Protein AF-A0AB34PVX3-F1 (afdb_monomer)

InterPro domains:
  IPR001841 Zinc finger, RING-type [PF13923] (1-27)
  IPR001841 Zinc finger, RING-type [PS50089] (4-28)
  IPR013083 Zinc finger, RING/FYVE/PHD-type [G3DSA:3.30.40.10] (1-63)
  IPR017907 Zinc finger, RING-type, conserved site [PS00518] (5-14)

Secondary structure (DSSP, 8-state):
-B-TTS-B--HHHHHHHHTT-SB-TTT--B--SPPB--HHHHHHHHHHHHHHHHHHHTSTT-HHHHHHHHHHHHHHHHHHHHHHHTT-TTTTTTT---PEEEPTTT--EEETTT--B--SSB-TTT-PBPP---S--S-------------------------------SS------------TT-----GGGS---------------

Mean predicted aligned error: 19.16 Å

Solvent-accessible surface area (backbone atoms only — not comparable to full-atom values): 14113 Å² total; per-residue (Å²): 55,32,39,94,90,66,54,71,44,57,64,66,62,52,52,58,42,47,76,78,46,68,43,38,93,85,78,59,50,72,56,84,64,72,62,40,78,53,64,67,61,50,54,52,54,49,54,52,52,51,51,50,47,59,59,50,75,76,47,102,78,58,69,66,63,48,53,51,52,53,50,52,53,52,50,58,50,50,57,52,52,51,24,56,74,69,72,36,68,71,58,63,78,61,75,34,88,40,60,70,43,66,40,90,88,79,68,49,42,16,33,63,84,77,63,47,75,50,73,79,59,44,32,88,84,81,66,40,47,48,67,84,67,84,66,73,88,59,90,75,76,90,72,93,75,93,82,88,84,92,80,92,78,91,76,92,79,86,75,82,82,78,83,74,84,79,78,87,83,83,90,73,99,69,77,86,75,76,82,78,82,80,61,92,81,68,77,85,69,54,86,88,69,57,86,75,84,76,86,70,93,72,87,81,82,83,80,88,131

Foldseek 3Di:
DAFPVGDDDQLVVVLVVVVPAQADPPPRHHGQADGDDDPVVVVVVVVVLVVVLVVVVVDPDPPPVNVVSVVVVVVSVVVQVVCVVVVQRSHCSNVDQFAFDQDPVPRFTAGRVPRHTDDDQADPPPRDGHDDPPPPPPPDDPDDDDDDDDDDDDDDDDDDPPDDDDDDDDDDPDDPPPDPPPPVPDPPDDPVRPDDDPPDDDDDDDDDD

pLDDT: mean 72.93, std 18.87, range [36.34, 96.88]

Structure (mmCIF, N/CA/C/O backbone):
data_AF-A0AB34PVX3-F1
#
_entry.id   AF-A0AB34PVX3-F1
#
loop_
_atom_site.group_PDB
_atom_site.id
_atom_site.type_symbol
_atom_site.label_atom_id
_atom_site.label_alt_id
_atom_site.label_comp_id
_atom_site.label_asym_id
_atom_site.label_entity_id
_atom_site.label_seq_id
_atom_site.pdbx_PDB_ins_code
_atom_site.Cartn_x
_atom_site.Cartn_y
_atom_site.Cartn_z
_atom_site.occupancy
_atom_site.B_iso_or_equiv
_atom_site.auth_seq_id
_atom_site.auth_comp_id
_atom_site.auth_asym_id
_atom_site.auth_atom_id
_atom_site.pdbx_PDB_model_num
ATOM 1 N N . MET A 1 1 ? -1.938 -4.331 4.378 1.00 93.25 1 MET A N 1
ATOM 2 C CA . MET A 1 1 ? -1.213 -4.422 3.100 1.00 93.25 1 MET A CA 1
ATOM 3 C C . MET A 1 1 ? -0.550 -5.775 3.035 1.00 93.25 1 MET A C 1
ATOM 5 O O . MET A 1 1 ? 0.263 -6.067 3.899 1.00 93.25 1 MET A O 1
ATOM 9 N N . THR A 1 2 ? -0.947 -6.602 2.078 1.00 96.06 2 THR A N 1
ATOM 10 C CA . THR A 1 2 ? -0.416 -7.947 1.862 1.00 96.06 2 THR A CA 1
ATOM 11 C C . THR A 1 2 ? 0.545 -7.905 0.684 1.00 96.06 2 THR A C 1
ATOM 13 O O . THR A 1 2 ? 0.219 -7.334 -0.358 1.00 96.06 2 THR A O 1
ATOM 16 N N . ILE A 1 3 ? 1.732 -8.463 0.880 1.00 94.69 3 ILE A N 1
ATOM 17 C CA . ILE A 1 3 ? 2.771 -8.593 -0.147 1.00 94.69 3 ILE A CA 1
ATOM 18 C C . ILE A 1 3 ? 2.747 -9.996 -0.758 1.00 94.69 3 ILE A C 1
ATOM 20 O O . ILE A 1 3 ? 2.066 -10.884 -0.248 1.00 94.69 3 ILE A O 1
ATOM 24 N N . GLU A 1 4 ? 3.469 -10.201 -1.856 1.00 93.31 4 GLU A N 1
ATOM 25 C 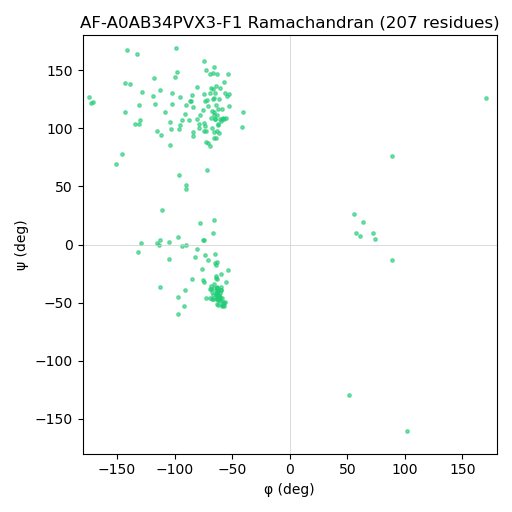CA . GLU A 1 4 ? 3.394 -11.433 -2.656 1.00 93.31 4 GLU A CA 1
ATOM 26 C C . GLU A 1 4 ? 3.857 -12.698 -1.923 1.00 93.31 4 GLU A C 1
ATOM 28 O O . GLU A 1 4 ? 3.311 -13.771 -2.158 1.00 93.31 4 GLU A O 1
ATOM 33 N N . CYS A 1 5 ? 4.748 -12.570 -0.935 1.00 95.50 5 CYS A N 1
ATOM 34 C CA . CYS A 1 5 ? 5.112 -13.678 -0.047 1.00 95.50 5 CYS A CA 1
ATOM 35 C C . CYS A 1 5 ? 4.047 -14.009 1.023 1.00 95.50 5 CYS A C 1
ATOM 37 O O . CYS A 1 5 ? 4.290 -14.840 1.894 1.00 95.50 5 CYS A O 1
ATOM 39 N N . GLY A 1 6 ? 2.884 -13.346 1.007 1.00 95.56 6 GLY A N 1
ATOM 40 C CA . GLY A 1 6 ? 1.734 -13.625 1.877 1.00 95.56 6 GLY A CA 1
ATOM 41 C C . GLY A 1 6 ? 1.717 -12.883 3.219 1.00 95.56 6 GLY A C 1
ATOM 42 O O . GLY A 1 6 ? 0.669 -12.808 3.867 1.00 95.56 6 GLY A O 1
ATOM 43 N N . HIS A 1 7 ? 2.827 -12.269 3.633 1.00 96.88 7 HIS A N 1
ATOM 44 C CA . HIS A 1 7 ? 2.869 -11.487 4.871 1.00 96.88 7 HIS A CA 1
ATOM 45 C C . HIS A 1 7 ? 2.049 -10.195 4.764 1.00 96.88 7 HIS A C 1
ATOM 47 O O . HIS A 1 7 ? 1.934 -9.589 3.696 1.00 96.88 7 HIS A O 1
ATOM 53 N N . SER A 1 8 ? 1.448 -9.776 5.881 1.00 96.44 8 SER A N 1
ATOM 54 C CA . SER A 1 8 ? 0.539 -8.628 5.928 1.00 96.44 8 SER A CA 1
ATOM 55 C C . SER A 1 8 ? 0.937 -7.631 7.011 1.00 96.44 8 SER A C 1
ATOM 57 O O . SER A 1 8 ? 1.123 -8.005 8.163 1.00 96.44 8 SER A O 1
ATOM 59 N N . PHE A 1 9 ? 1.006 -6.352 6.644 1.00 95.62 9 PHE A N 1
ATOM 60 C CA . PHE A 1 9 ? 1.439 -5.253 7.513 1.00 95.62 9 PHE A CA 1
ATOM 61 C C . PHE A 1 9 ? 0.483 -4.058 7.434 1.00 95.62 9 PHE A C 1
ATOM 63 O O . PHE A 1 9 ? -0.315 -3.945 6.495 1.00 95.62 9 PHE A O 1
ATOM 70 N N . CYS A 1 10 ? 0.567 -3.136 8.396 1.00 93.44 10 CYS A N 1
ATOM 71 C CA . CYS A 1 10 ? -0.128 -1.852 8.302 1.00 93.44 10 CYS A CA 1
ATOM 72 C C . CYS A 1 10 ? 0.444 -1.008 7.142 1.00 93.44 10 CYS A C 1
ATOM 74 O O . CYS A 1 10 ? 1.596 -1.211 6.759 1.00 93.44 10 CYS A O 1
ATOM 76 N N . TYR A 1 11 ? -0.359 -0.114 6.544 1.00 94.19 11 TYR A N 1
ATOM 77 C CA . TYR A 1 11 ? 0.087 0.698 5.399 1.00 94.19 11 TYR A CA 1
ATOM 78 C C . TYR A 1 11 ? 1.308 1.547 5.753 1.00 94.19 11 TYR A C 1
ATOM 80 O O . TYR A 1 11 ? 2.334 1.423 5.093 1.00 94.19 11 TYR A O 1
ATOM 88 N N . ASP A 1 12 ? 1.222 2.314 6.838 1.00 93.12 12 ASP A N 1
ATOM 89 C CA . ASP A 1 12 ? 2.308 3.200 7.257 1.00 93.12 12 ASP A CA 1
ATOM 90 C C . ASP A 1 12 ? 3.573 2.411 7.622 1.00 93.12 12 ASP A C 1
ATOM 92 O O . ASP A 1 12 ? 4.665 2.778 7.212 1.00 93.12 12 ASP A O 1
ATOM 96 N N . CYS A 1 13 ? 3.420 1.270 8.302 1.00 94.25 13 CYS A N 1
ATOM 97 C CA . CYS A 1 13 ? 4.518 0.405 8.734 1.00 94.25 13 CYS A CA 1
ATOM 98 C C . CYS A 1 13 ? 5.362 -0.069 7.547 1.00 94.25 13 CYS A C 1
ATOM 100 O O . CYS A 1 13 ? 6.584 0.058 7.540 1.00 94.25 13 CYS A O 1
ATOM 102 N N . ILE A 1 14 ? 4.700 -0.636 6.530 1.00 94.81 14 ILE A N 1
ATOM 103 C CA . ILE A 1 14 ? 5.409 -1.151 5.358 1.00 94.81 14 ILE A CA 1
ATOM 104 C C . ILE A 1 14 ? 5.897 -0.014 4.462 1.00 94.81 14 ILE A C 1
ATOM 106 O O . ILE A 1 14 ? 6.956 -0.129 3.856 1.00 94.81 14 ILE A O 1
ATOM 110 N N . TYR A 1 15 ? 5.169 1.104 4.405 1.00 93.12 15 TYR A N 1
ATOM 111 C CA . TYR A 1 15 ? 5.606 2.259 3.635 1.00 93.12 15 TYR A CA 1
ATOM 112 C C . TYR A 1 15 ? 6.869 2.892 4.231 1.00 93.12 15 TYR A C 1
ATOM 114 O O . TYR A 1 15 ? 7.816 3.163 3.500 1.00 93.12 15 TYR A O 1
ATOM 122 N N . GLN A 1 16 ? 6.926 3.036 5.556 1.00 92.56 16 GLN A N 1
ATOM 123 C CA . GLN A 1 16 ? 8.114 3.491 6.272 1.00 92.56 16 GLN A CA 1
ATOM 124 C C . GLN A 1 16 ? 9.289 2.525 6.082 1.00 92.56 16 GLN A C 1
ATOM 126 O O . GLN A 1 16 ? 10.415 2.968 5.876 1.00 92.56 16 GLN A O 1
ATOM 131 N N . TRP A 1 17 ? 9.036 1.212 6.094 1.00 93.88 17 TRP A N 1
ATOM 132 C CA . TRP A 1 17 ? 10.067 0.210 5.816 1.00 93.88 17 TRP A CA 1
ATOM 133 C C . TRP A 1 17 ? 10.680 0.364 4.417 1.00 93.88 17 TRP A C 1
ATOM 135 O O . TRP A 1 17 ? 11.898 0.262 4.267 1.00 93.88 17 TRP A O 1
ATOM 145 N N . PHE A 1 18 ? 9.866 0.681 3.405 1.00 89.56 18 PHE A N 1
ATOM 146 C CA . PHE A 1 18 ? 10.340 0.895 2.034 1.00 89.56 18 PHE A CA 1
ATOM 147 C C . PHE A 1 18 ? 11.269 2.097 1.863 1.00 89.56 18 PHE A C 1
ATOM 149 O O . PHE A 1 18 ? 11.991 2.147 0.867 1.00 89.56 18 PHE A O 1
ATOM 156 N N . SER A 1 19 ? 11.316 3.020 2.826 1.00 85.31 19 SER A N 1
ATOM 157 C CA . SER A 1 19 ? 12.355 4.055 2.869 1.00 85.31 19 SER A CA 1
ATOM 158 C C . SER A 1 19 ? 13.754 3.460 3.059 1.00 85.31 19 SER A C 1
ATOM 160 O O . SER A 1 19 ? 14.725 4.030 2.569 1.00 85.31 19 SER A O 1
ATOM 162 N N . ASN A 1 20 ? 13.847 2.303 3.723 1.00 85.50 20 ASN A N 1
ATOM 163 C CA . ASN A 1 20 ? 15.099 1.600 3.989 1.00 85.50 20 ASN A CA 1
ATOM 164 C C . ASN A 1 20 ? 15.351 0.486 2.962 1.00 85.50 20 ASN A C 1
ATOM 166 O O . ASN A 1 20 ? 16.374 0.487 2.280 1.00 85.50 20 ASN A O 1
ATOM 170 N N . LYS A 1 21 ? 14.437 -0.494 2.863 1.00 86.06 21 LYS A N 1
ATOM 171 C CA . LYS A 1 21 ? 14.587 -1.690 2.012 1.00 86.06 21 LYS A CA 1
ATOM 172 C C . LYS A 1 21 ? 13.249 -2.105 1.398 1.00 86.06 21 LYS A C 1
ATOM 174 O O . LYS A 1 21 ? 12.226 -2.123 2.074 1.00 86.06 21 LYS A O 1
ATOM 179 N N . ILE A 1 22 ? 13.256 -2.500 0.123 1.00 87.94 22 ILE A N 1
ATOM 180 C CA . ILE A 1 22 ? 12.060 -2.975 -0.603 1.00 87.94 22 ILE A CA 1
ATOM 181 C C . ILE A 1 22 ? 12.001 -4.511 -0.559 1.00 87.94 22 ILE A C 1
ATOM 183 O O . ILE A 1 22 ? 12.044 -5.196 -1.577 1.00 87.94 22 ILE A O 1
ATOM 187 N N . ASN A 1 23 ? 11.933 -5.059 0.653 1.00 92.12 23 ASN A N 1
ATOM 188 C CA . ASN A 1 23 ? 11.785 -6.492 0.901 1.00 92.12 23 ASN A CA 1
ATOM 189 C C . ASN A 1 23 ? 10.851 -6.751 2.091 1.00 92.12 23 ASN A C 1
ATOM 191 O O . ASN A 1 23 ? 10.479 -5.833 2.821 1.00 92.12 23 ASN A O 1
ATOM 195 N N . CYS A 1 24 ? 10.426 -7.998 2.273 1.00 95.50 24 CYS A N 1
ATOM 196 C CA . CYS A 1 24 ? 9.551 -8.388 3.369 1.00 95.50 24 CYS A CA 1
ATOM 197 C C . CYS A 1 24 ? 10.266 -8.244 4.727 1.00 95.50 24 CYS A C 1
ATOM 199 O O . CYS A 1 24 ? 11.275 -8.918 4.936 1.00 95.50 24 CYS A O 1
ATOM 201 N N . PRO A 1 25 ? 9.708 -7.495 5.701 1.00 95.94 25 PRO A N 1
ATOM 202 C CA . PRO A 1 25 ? 10.274 -7.407 7.051 1.00 95.94 25 PRO A CA 1
ATOM 203 C C . PRO A 1 25 ? 10.369 -8.753 7.787 1.00 95.94 25 PRO A C 1
ATOM 205 O O . PRO A 1 25 ? 11.198 -8.913 8.674 1.00 95.94 25 PRO A O 1
ATOM 208 N N . THR A 1 26 ? 9.516 -9.722 7.435 1.00 96.38 26 THR A N 1
ATOM 209 C CA . THR A 1 26 ? 9.432 -11.024 8.116 1.00 96.38 26 THR A CA 1
ATOM 210 C C . THR A 1 26 ? 10.321 -12.083 7.470 1.00 96.38 26 THR A C 1
ATOM 212 O O . THR A 1 26 ? 11.115 -12.709 8.160 1.00 96.38 26 THR A O 1
ATOM 215 N N . CYS A 1 27 ? 10.206 -12.299 6.156 1.00 96.50 27 CYS A N 1
ATOM 216 C CA . CYS A 1 27 ? 10.922 -13.376 5.458 1.00 96.50 27 CYS A CA 1
ATOM 217 C C . CYS A 1 27 ? 11.991 -12.893 4.471 1.00 96.50 27 CYS A C 1
ATOM 219 O O . CYS A 1 27 ? 12.570 -13.712 3.768 1.00 96.50 27 CYS A O 1
ATOM 221 N N . ARG A 1 28 ? 12.238 -11.579 4.388 1.00 93.19 28 ARG A N 1
ATOM 222 C CA . ARG A 1 28 ? 13.237 -10.943 3.506 1.00 93.19 28 ARG A CA 1
ATOM 223 C C . ARG A 1 28 ? 13.042 -11.157 2.002 1.00 93.19 28 ARG A C 1
ATOM 225 O O . ARG A 1 28 ? 13.881 -10.706 1.237 1.00 93.19 28 ARG A O 1
ATOM 232 N N . HIS A 1 29 ? 11.933 -11.764 1.579 1.00 90.56 29 HIS A N 1
ATOM 233 C CA . HIS A 1 29 ? 11.561 -11.870 0.168 1.00 90.56 29 HIS A CA 1
ATOM 234 C C . HIS A 1 29 ? 11.522 -10.486 -0.490 1.00 90.56 29 HIS A C 1
ATOM 236 O O . HIS A 1 29 ? 10.863 -9.586 0.042 1.00 90.56 29 HIS A O 1
ATOM 242 N N . ASP A 1 30 ? 12.216 -10.318 -1.612 1.00 88.69 30 ASP A N 1
ATOM 243 C CA . ASP A 1 30 ? 12.188 -9.080 -2.390 1.00 88.69 30 ASP A CA 1
ATOM 244 C C . ASP A 1 30 ? 10.781 -8.838 -2.930 1.00 88.69 30 ASP A C 1
ATOM 246 O O . ASP A 1 30 ? 10.118 -9.769 -3.368 1.00 88.69 30 ASP A O 1
ATOM 250 N N . ILE A 1 31 ? 10.300 -7.597 -2.844 1.00 89.00 31 ILE A N 1
ATOM 251 C CA . ILE A 1 31 ? 8.909 -7.280 -3.187 1.00 89.00 31 ILE A CA 1
ATOM 252 C C . ILE A 1 31 ? 8.880 -6.621 -4.554 1.00 89.00 31 ILE A C 1
ATOM 254 O O . ILE A 1 31 ? 9.116 -5.420 -4.640 1.00 89.00 31 ILE A O 1
ATOM 258 N N . GLU A 1 32 ? 8.559 -7.359 -5.612 1.00 83.75 32 GLU A N 1
ATOM 259 C CA . GLU A 1 32 ? 8.431 -6.864 -6.986 1.00 83.75 32 GLU A CA 1
ATOM 260 C C . GLU A 1 32 ? 7.170 -6.019 -7.166 1.00 83.75 32 GLU A C 1
ATOM 262 O O . GLU A 1 32 ? 7.209 -4.904 -7.699 1.00 83.75 32 GLU A O 1
ATOM 267 N N . ASN A 1 33 ? 6.052 -6.523 -6.658 1.00 86.00 33 ASN A N 1
ATOM 268 C CA . ASN A 1 33 ? 4.742 -5.939 -6.891 1.00 86.00 33 ASN A CA 1
ATOM 269 C C . ASN A 1 33 ? 4.283 -5.047 -5.741 1.00 86.00 33 ASN A C 1
ATOM 271 O O . ASN A 1 33 ? 4.554 -5.287 -4.564 1.00 86.00 33 ASN A O 1
ATOM 275 N N . LYS A 1 34 ? 3.507 -4.018 -6.087 1.00 89.69 34 LYS A N 1
ATOM 276 C CA . LYS A 1 34 ? 2.889 -3.133 -5.102 1.00 89.69 34 LYS A CA 1
ATOM 277 C C . LYS A 1 34 ? 2.030 -3.939 -4.110 1.00 89.69 34 LYS A C 1
ATOM 279 O O . LYS A 1 34 ? 1.156 -4.685 -4.556 1.00 89.69 34 LYS A O 1
ATOM 284 N N . PRO A 1 35 ? 2.189 -3.736 -2.785 1.00 93.88 35 PRO A N 1
ATOM 285 C CA . PRO A 1 35 ? 1.358 -4.408 -1.793 1.00 93.88 35 PRO A CA 1
ATOM 286 C C . PRO A 1 35 ? -0.135 -4.127 -2.001 1.00 93.88 35 PRO A C 1
ATOM 288 O O . PRO A 1 35 ? -0.545 -2.988 -2.246 1.00 93.88 35 PRO A O 1
ATOM 291 N N . ILE A 1 36 ? -0.963 -5.155 -1.827 1.00 92.94 36 ILE A N 1
ATOM 292 C CA . ILE A 1 36 ? -2.411 -5.096 -2.058 1.00 92.94 36 ILE A CA 1
ATOM 293 C C . ILE A 1 36 ? -3.145 -4.925 -0.723 1.00 92.94 36 ILE A C 1
ATOM 295 O O . ILE A 1 36 ? -2.746 -5.465 0.312 1.00 92.94 36 ILE A O 1
ATOM 299 N N . LEU A 1 37 ? -4.240 -4.161 -0.704 1.00 93.88 37 LEU A N 1
ATOM 300 C CA . LEU A 1 37 ? -5.095 -4.084 0.480 1.00 93.88 37 LEU A CA 1
ATOM 301 C C . LEU A 1 37 ? -5.938 -5.362 0.606 1.00 93.88 37 LEU A C 1
ATOM 303 O O . LEU A 1 37 ? -6.834 -5.604 -0.200 1.00 93.88 37 LEU A O 1
ATOM 307 N N . ASN A 1 38 ? -5.715 -6.134 1.668 1.00 94.94 38 ASN A N 1
ATOM 308 C CA . ASN A 1 38 ? -6.623 -7.208 2.054 1.00 94.94 38 ASN A CA 1
ATOM 309 C C . ASN A 1 38 ? -7.842 -6.625 2.785 1.00 94.94 38 ASN A C 1
ATOM 311 O O . ASN A 1 38 ? -7.758 -6.248 3.957 1.00 94.94 38 ASN A O 1
ATOM 315 N N . ILE A 1 39 ? -8.973 -6.549 2.079 1.00 93.69 39 ILE A N 1
ATOM 316 C CA . ILE A 1 39 ? -10.218 -5.978 2.608 1.00 93.69 39 ILE A CA 1
ATOM 317 C C . ILE A 1 39 ? -10.772 -6.775 3.795 1.00 93.69 39 ILE A C 1
ATOM 319 O O . ILE A 1 39 ? -11.238 -6.175 4.752 1.00 93.69 39 ILE A O 1
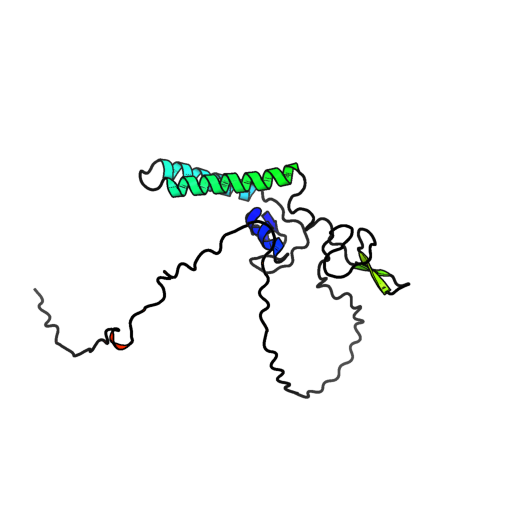ATOM 323 N N . HIS A 1 40 ? -10.662 -8.105 3.794 1.00 95.81 40 HIS A N 1
ATOM 324 C CA . HIS A 1 40 ? -11.211 -8.939 4.86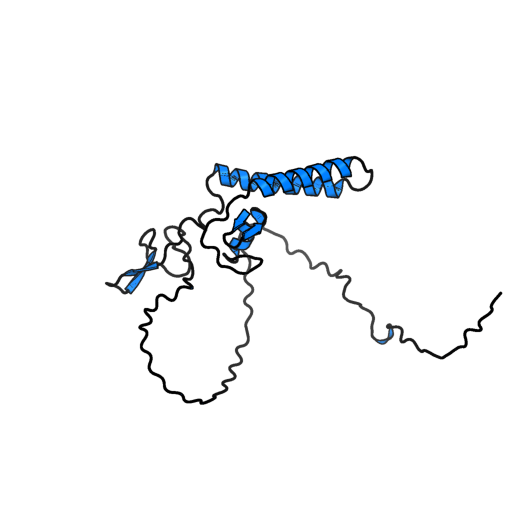5 1.00 95.81 40 HIS A CA 1
ATOM 325 C C . HIS A 1 40 ? -10.437 -8.746 6.164 1.00 95.81 40 HIS A C 1
ATOM 327 O O . HIS A 1 40 ? -11.033 -8.526 7.215 1.00 95.81 40 HIS A O 1
ATOM 333 N N . LEU A 1 41 ? -9.104 -8.764 6.078 1.00 95.06 41 LEU A N 1
ATOM 334 C CA . LEU A 1 41 ? -8.247 -8.508 7.230 1.00 95.06 41 LEU A CA 1
ATOM 335 C C . LEU A 1 41 ? -8.500 -7.106 7.795 1.00 95.06 41 LEU A C 1
ATOM 337 O O . LEU A 1 41 ? -8.619 -6.951 9.006 1.00 95.06 41 LEU A O 1
ATOM 341 N N . LYS A 1 42 ? -8.655 -6.102 6.921 1.00 92.25 42 LYS A N 1
ATOM 342 C CA . LYS A 1 42 ? -9.002 -4.736 7.329 1.00 92.25 42 LYS A CA 1
ATOM 343 C C . LYS A 1 42 ? -10.305 -4.703 8.135 1.00 92.25 42 LYS A C 1
ATOM 345 O O . LYS A 1 42 ? -10.315 -4.114 9.211 1.00 92.25 42 LYS A O 1
ATOM 350 N N . GLU A 1 43 ? -11.376 -5.325 7.643 1.00 94.38 43 GLU A N 1
ATOM 351 C CA . GLU A 1 43 ? -12.672 -5.330 8.337 1.00 94.38 43 GLU A CA 1
ATOM 352 C C . GLU A 1 43 ? -12.615 -6.089 9.673 1.00 94.38 43 GLU A C 1
ATOM 354 O O . GLU A 1 43 ? -13.202 -5.644 10.658 1.00 94.38 43 GLU A O 1
ATOM 359 N N . ILE A 1 44 ? -11.870 -7.197 9.745 1.00 95.44 44 ILE A N 1
ATOM 360 C CA . ILE A 1 44 ? -11.664 -7.940 10.998 1.00 95.44 44 ILE A CA 1
ATOM 361 C C . ILE A 1 44 ? -10.918 -7.073 12.020 1.00 95.44 44 ILE A C 1
ATOM 363 O O . ILE A 1 44 ? -11.393 -6.909 13.142 1.00 95.44 44 ILE A O 1
ATOM 367 N N . CYS A 1 45 ? -9.789 -6.471 11.635 1.00 92.50 45 CYS A N 1
ATOM 368 C CA . CYS A 1 45 ? -9.028 -5.586 12.517 1.00 92.50 45 CYS A CA 1
ATOM 369 C C . CYS A 1 45 ? -9.865 -4.386 12.978 1.00 92.50 45 CYS A C 1
ATOM 371 O O . CYS A 1 45 ? -9.793 -4.008 14.143 1.00 92.50 45 CYS A O 1
ATOM 373 N N . HIS A 1 46 ? -10.684 -3.817 12.088 1.00 90.94 46 HIS A N 1
ATOM 374 C CA . HIS A 1 46 ? -11.587 -2.716 12.419 1.00 90.94 46 HIS A CA 1
ATOM 375 C C . HIS A 1 46 ? -12.536 -3.107 13.558 1.00 90.94 46 HIS A C 1
ATOM 377 O O . HIS A 1 46 ? -12.564 -2.429 14.584 1.00 90.94 46 HIS A O 1
ATOM 383 N N . LYS A 1 47 ? -13.243 -4.231 13.407 1.00 93.88 47 LYS A N 1
ATOM 384 C CA . LYS A 1 47 ? -14.206 -4.719 14.404 1.00 93.88 47 LYS A CA 1
ATOM 385 C C . LYS A 1 47 ? -13.556 -5.065 15.740 1.00 93.88 47 LYS A C 1
ATOM 387 O O . LYS A 1 47 ? -14.141 -4.805 16.784 1.00 93.88 47 LYS A O 1
ATOM 392 N N . 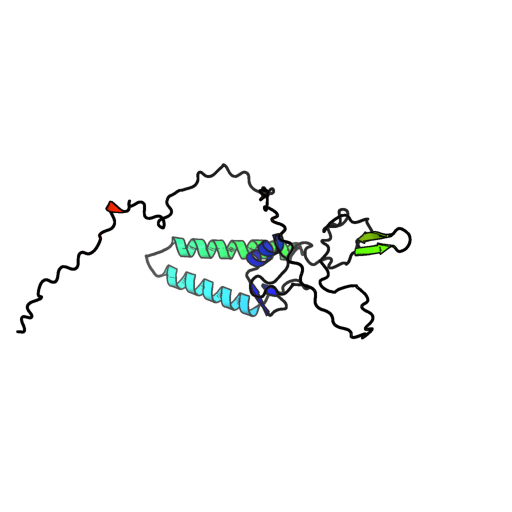ILE A 1 48 ? -12.348 -5.633 15.716 1.00 93.31 48 ILE A N 1
ATOM 393 C CA . ILE A 1 48 ? -11.591 -5.924 16.943 1.00 93.31 48 ILE A CA 1
ATOM 394 C C . ILE A 1 48 ? -11.279 -4.623 17.688 1.00 93.31 48 ILE A C 1
ATOM 396 O O . ILE A 1 48 ? -11.514 -4.540 18.888 1.00 93.31 48 ILE A O 1
ATOM 400 N N . ILE A 1 49 ? -10.799 -3.594 16.982 1.00 90.38 49 ILE A N 1
ATOM 401 C CA . ILE A 1 49 ? -10.480 -2.299 17.595 1.00 90.38 49 ILE A CA 1
ATOM 402 C C . ILE A 1 49 ? -11.741 -1.629 18.157 1.00 90.38 49 ILE A C 1
ATOM 404 O O . ILE A 1 49 ? -11.704 -1.120 19.271 1.00 90.38 49 ILE A O 1
ATOM 408 N N . GLU A 1 50 ? -12.859 -1.649 17.426 1.00 90.25 50 GLU A N 1
ATOM 409 C CA . GLU A 1 50 ? -14.141 -1.114 17.916 1.00 90.25 50 GLU A CA 1
ATOM 410 C C . GLU A 1 50 ? -14.618 -1.831 19.178 1.00 90.25 50 GLU A C 1
ATOM 412 O O . GLU A 1 50 ? -14.951 -1.175 20.160 1.00 90.25 50 GLU A O 1
ATOM 417 N N . SER A 1 51 ? -14.550 -3.164 19.201 1.00 91.12 51 SER A N 1
ATOM 418 C CA . SER A 1 51 ? -14.935 -3.940 20.380 1.00 91.12 51 SER A CA 1
ATOM 419 C C . SER A 1 51 ? -14.052 -3.640 21.595 1.00 91.12 51 SER A C 1
ATOM 421 O O . SER A 1 51 ?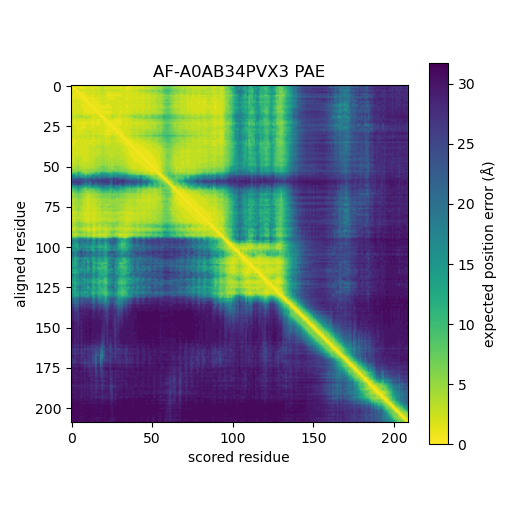 -14.556 -3.583 22.715 1.00 91.12 51 SER A O 1
ATOM 423 N N . ILE A 1 52 ? -12.749 -3.415 21.397 1.00 89.19 52 ILE A N 1
ATOM 424 C CA . ILE A 1 52 ? -11.843 -3.002 22.479 1.00 89.19 52 ILE A CA 1
ATOM 425 C C . ILE A 1 52 ? -12.260 -1.633 23.027 1.00 89.19 52 ILE A C 1
ATOM 427 O O . ILE A 1 52 ? -12.365 -1.474 24.239 1.00 89.1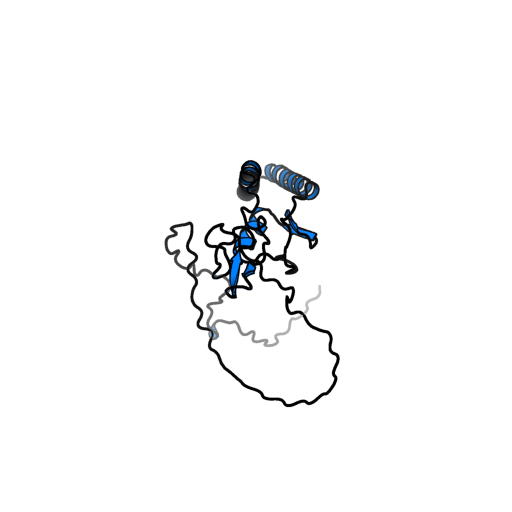9 52 ILE A O 1
ATOM 431 N N . ILE A 1 53 ? -12.541 -0.664 22.152 1.00 86.19 53 ILE A N 1
ATOM 432 C CA . ILE A 1 53 ? -12.961 0.688 22.552 1.00 86.19 53 ILE A CA 1
ATOM 433 C C . ILE A 1 53 ? -14.266 0.633 23.362 1.00 86.19 53 ILE A C 1
ATOM 435 O O . ILE A 1 53 ? -14.348 1.226 24.437 1.00 86.19 53 ILE A O 1
ATOM 439 N N . GLU A 1 54 ? -15.261 -0.117 22.884 1.00 86.19 54 GLU A N 1
ATOM 440 C CA . GLU A 1 54 ? -16.554 -0.277 23.559 1.00 86.19 54 GLU A CA 1
ATOM 441 C C . GLU A 1 54 ? -16.406 -0.938 24.936 1.00 86.19 54 GLU A C 1
ATOM 443 O O . GLU A 1 54 ? -16.957 -0.450 25.923 1.00 86.19 54 GLU A O 1
ATOM 448 N N . ASN A 1 55 ? -15.620 -2.012 25.036 1.00 84.88 55 ASN A N 1
ATOM 449 C CA . ASN A 1 55 ? -15.439 -2.736 26.293 1.00 84.88 55 ASN A CA 1
ATOM 450 C C . ASN A 1 55 ? -14.673 -1.917 27.340 1.00 84.88 55 ASN A C 1
ATOM 452 O O . ASN A 1 55 ? -15.031 -1.957 28.517 1.00 84.88 55 ASN A O 1
ATOM 456 N N . THR A 1 56 ? -13.657 -1.155 26.929 1.00 81.44 56 THR A N 1
ATOM 457 C CA . THR A 1 56 ? -12.861 -0.334 27.852 1.00 81.44 56 THR A CA 1
ATOM 458 C C . THR A 1 56 ? -13.611 0.921 28.297 1.00 81.44 56 THR A C 1
ATOM 460 O O . THR A 1 56 ? -13.461 1.339 29.440 1.00 81.44 56 THR A O 1
ATOM 463 N N . SER A 1 57 ? -14.495 1.479 27.460 1.00 69.00 57 SER A N 1
ATOM 464 C CA . SER A 1 57 ? -15.326 2.638 27.831 1.00 69.00 57 SER A CA 1
ATOM 465 C C . SER A 1 57 ? -16.317 2.377 28.981 1.00 69.00 57 SER A C 1
ATOM 467 O O . SER A 1 57 ? -16.813 3.322 29.588 1.00 69.00 57 SER A O 1
ATOM 469 N 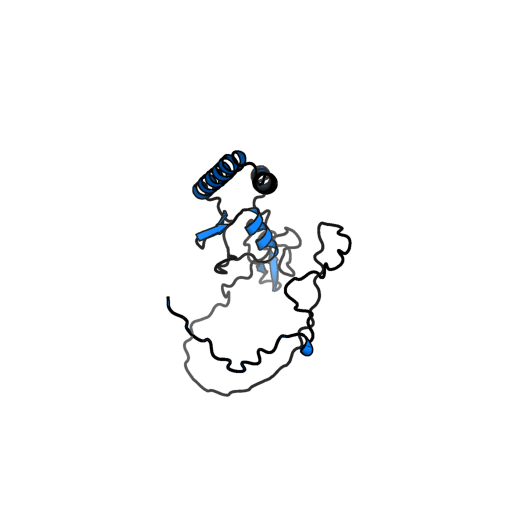N . ASN A 1 58 ? -16.566 1.107 29.321 1.00 66.75 58 ASN A N 1
ATOM 470 C CA . ASN A 1 58 ? -17.440 0.699 30.424 1.00 66.75 58 ASN A CA 1
ATOM 471 C C . ASN A 1 58 ? -16.692 0.453 31.754 1.00 66.75 58 ASN A C 1
ATOM 473 O O . ASN A 1 58 ? -17.332 0.095 32.743 1.00 66.75 58 ASN A O 1
ATOM 477 N N . GLY A 1 59 ? -15.359 0.597 31.788 1.00 62.31 59 GLY A N 1
ATOM 478 C CA . GLY A 1 59 ? -14.530 0.402 32.983 1.00 62.31 59 GLY A CA 1
ATOM 479 C C . GLY A 1 59 ? -13.774 1.674 33.379 1.00 62.31 59 GLY A C 1
ATOM 480 O O . GLY A 1 59 ? -13.055 2.244 32.567 1.00 62.31 59 GLY A O 1
ATOM 481 N N . ASP A 1 60 ? -13.894 2.085 34.644 1.00 57.09 60 ASP A N 1
ATOM 482 C CA . ASP A 1 60 ? -13.406 3.354 35.230 1.00 57.09 60 ASP A CA 1
ATOM 483 C C . ASP A 1 60 ? -11.861 3.549 35.280 1.00 57.09 60 ASP A C 1
ATOM 485 O O . ASP A 1 60 ? -11.362 4.316 36.102 1.00 57.09 60 ASP A O 1
ATOM 489 N N . GLY A 1 61 ? -11.065 2.846 34.463 1.00 59.09 61 GLY A N 1
ATOM 490 C CA . GLY A 1 61 ? -9.630 2.654 34.733 1.00 59.09 61 GLY A CA 1
ATOM 491 C C . GLY A 1 61 ? -8.604 3.310 33.803 1.00 59.09 61 GLY A C 1
ATOM 492 O O . GLY A 1 61 ? -7.552 3.713 34.291 1.00 59.09 61 GLY A O 1
ATOM 493 N N . ASP A 1 62 ? -8.838 3.390 32.488 1.00 64.62 62 ASP A N 1
ATOM 494 C CA . ASP A 1 62 ? -7.759 3.718 31.534 1.00 64.62 62 ASP A CA 1
ATOM 495 C C . ASP A 1 62 ? -8.257 4.434 30.266 1.00 64.62 62 ASP A C 1
ATOM 497 O O . ASP A 1 62 ? -8.259 3.897 29.157 1.00 64.62 62 ASP A O 1
ATOM 501 N N . SER A 1 63 ? -8.704 5.682 30.426 1.00 67.56 63 SER A N 1
ATOM 502 C CA . SER A 1 63 ? -9.131 6.529 29.301 1.00 67.56 63 SER A CA 1
ATOM 503 C C . SER A 1 63 ? -7.985 6.837 28.324 1.00 67.56 63 SER A C 1
ATOM 505 O O . SER A 1 63 ? -8.214 6.988 27.125 1.00 67.56 63 SER A O 1
ATOM 507 N N . GLY A 1 64 ? -6.739 6.888 28.813 1.00 73.62 64 GLY A N 1
ATOM 508 C CA . GLY A 1 64 ? -5.569 7.254 28.009 1.00 73.62 64 GLY A CA 1
ATOM 509 C C . GLY A 1 64 ? -5.222 6.219 26.935 1.00 73.62 64 GLY A C 1
ATOM 510 O O . GLY A 1 64 ? -4.926 6.589 25.795 1.00 73.62 64 GLY A O 1
ATOM 511 N N . GLY A 1 65 ? -5.307 4.925 27.263 1.00 80.19 65 GLY A N 1
ATOM 512 C CA . GLY A 1 65 ? -5.054 3.844 26.306 1.00 80.19 65 GLY A CA 1
ATOM 513 C C . GLY A 1 65 ? -6.057 3.817 25.146 1.00 80.19 65 GLY A C 1
ATOM 514 O O . GLY A 1 65 ? -5.671 3.639 23.985 1.00 80.19 65 GLY A O 1
ATOM 515 N N . VAL A 1 66 ? -7.339 4.054 25.445 1.00 83.56 66 VAL A N 1
ATOM 516 C CA . VAL A 1 66 ? -8.421 4.081 24.445 1.00 83.56 66 VAL A CA 1
ATOM 517 C C . VAL A 1 66 ? -8.262 5.263 23.496 1.00 83.56 66 VAL A C 1
ATOM 519 O O . VAL A 1 66 ? -8.314 5.081 22.276 1.00 83.56 66 VAL A O 1
ATOM 522 N N . ASP A 1 67 ? -8.002 6.454 24.038 1.00 85.00 67 ASP A N 1
ATOM 523 C CA . ASP A 1 67 ? -7.812 7.667 23.243 1.00 85.00 67 ASP A CA 1
ATOM 524 C C . ASP A 1 67 ? -6.607 7.536 22.306 1.00 85.00 67 ASP A C 1
ATOM 526 O O . ASP A 1 67 ? -6.688 7.862 21.118 1.00 85.00 67 ASP A O 1
ATOM 530 N N . HIS A 1 68 ? -5.492 6.987 22.796 1.00 87.75 68 HIS A N 1
ATOM 531 C CA . HIS A 1 68 ? -4.312 6.749 21.970 1.00 87.75 68 HIS A CA 1
ATOM 532 C C . HIS A 1 68 ? -4.590 5.746 20.833 1.00 87.75 68 HIS A C 1
ATOM 534 O O . HIS A 1 68 ? -4.196 5.990 19.688 1.00 87.75 68 HIS A O 1
ATOM 540 N N . LEU A 1 69 ? -5.310 4.649 21.100 1.00 87.62 69 LEU A N 1
ATOM 541 C CA . LEU A 1 69 ? -5.685 3.669 20.072 1.00 87.62 69 LEU A CA 1
ATOM 542 C C . LEU A 1 69 ? -6.602 4.284 19.001 1.00 87.62 69 LEU A C 1
ATOM 544 O O . LEU A 1 69 ? -6.393 4.067 17.804 1.00 87.62 69 LEU A O 1
ATOM 548 N N . MET A 1 70 ? -7.591 5.076 19.427 1.00 87.31 70 MET A N 1
ATOM 549 C CA . MET A 1 70 ? -8.524 5.789 18.550 1.00 87.31 70 MET A CA 1
ATOM 550 C C . MET A 1 70 ? -7.783 6.784 17.646 1.00 87.31 70 MET A C 1
ATOM 552 O O . MET A 1 70 ? -8.000 6.805 16.431 1.00 87.31 70 MET A O 1
ATOM 556 N N . ASN A 1 71 ? -6.862 7.560 18.222 1.00 90.12 71 ASN A N 1
ATOM 557 C CA . ASN A 1 71 ? -6.051 8.531 17.493 1.00 90.12 71 ASN A CA 1
ATOM 558 C C . ASN A 1 71 ? -5.142 7.848 16.467 1.00 90.12 71 ASN A C 1
ATOM 560 O O . ASN A 1 71 ? -5.148 8.235 15.297 1.00 90.12 71 ASN A O 1
ATOM 564 N N . ARG A 1 72 ? -4.445 6.774 16.863 1.00 89.50 72 ARG A N 1
ATOM 565 C CA . ARG A 1 72 ? -3.597 5.987 15.955 1.00 89.50 72 ARG A CA 1
ATOM 566 C C . ARG A 1 72 ? -4.408 5.412 14.791 1.00 89.50 72 ARG A C 1
ATOM 568 O O . ARG A 1 72 ? -3.999 5.521 13.638 1.00 89.50 72 ARG A O 1
ATOM 575 N N . LYS A 1 73 ? -5.585 4.835 15.071 1.00 89.69 73 LYS A N 1
ATOM 576 C CA . LYS A 1 73 ? -6.512 4.326 14.043 1.00 89.69 73 LYS A CA 1
ATOM 577 C C . LYS A 1 73 ? -6.876 5.431 13.050 1.00 89.69 73 LYS A C 1
ATOM 579 O O . LYS A 1 73 ? -6.807 5.215 11.840 1.00 89.69 73 LYS A O 1
ATOM 584 N N . LEU A 1 74 ? -7.275 6.601 13.549 1.00 91.38 74 LEU A N 1
ATOM 585 C CA . LEU A 1 74 ? -7.709 7.721 12.715 1.00 91.38 74 LEU A CA 1
ATOM 586 C C . LEU A 1 74 ? -6.576 8.239 11.821 1.00 91.38 74 LEU A C 1
ATOM 588 O O . LEU A 1 74 ? -6.801 8.499 10.638 1.00 91.38 74 LEU A O 1
ATOM 592 N N . GLU A 1 75 ? -5.371 8.356 12.372 1.00 91.19 75 GLU A N 1
ATOM 593 C CA . GLU A 1 75 ? -4.185 8.805 11.649 1.00 91.19 75 GLU A CA 1
ATOM 594 C C . GLU A 1 75 ? -3.833 7.857 10.497 1.00 91.19 75 GLU A C 1
ATOM 596 O O . GLU A 1 75 ? -3.791 8.304 9.349 1.00 91.19 75 GLU A O 1
ATOM 601 N N . CYS A 1 76 ? -3.727 6.550 10.767 1.00 89.25 76 CYS A N 1
ATOM 602 C CA . CYS A 1 76 ? -3.437 5.544 9.742 1.00 89.25 76 CYS A CA 1
ATOM 603 C C . CYS A 1 76 ? -4.491 5.508 8.622 1.00 89.25 76 CYS A C 1
ATOM 605 O O . CYS A 1 76 ? -4.181 5.282 7.451 1.00 89.25 76 CYS A O 1
ATOM 607 N N . LEU A 1 77 ? -5.773 5.714 8.953 1.00 90.19 77 LEU A N 1
ATOM 608 C CA . LEU A 1 77 ? -6.814 5.814 7.927 1.00 90.19 77 LEU A CA 1
ATOM 609 C C . LEU A 1 77 ? -6.678 7.098 7.107 1.00 90.19 77 LEU A C 1
ATOM 611 O O . LEU A 1 77 ? -6.945 7.088 5.904 1.00 90.19 77 LEU A O 1
ATOM 615 N N . LYS A 1 78 ? -6.315 8.213 7.739 1.00 93.00 78 LYS A N 1
ATOM 616 C CA . LYS A 1 78 ? -6.198 9.511 7.075 1.00 93.00 78 LYS A CA 1
ATOM 617 C C . LYS A 1 78 ? -5.058 9.511 6.059 1.00 93.00 78 LYS A C 1
ATOM 619 O O . LYS A 1 78 ? -5.289 9.944 4.929 1.00 93.00 78 LYS A O 1
ATOM 624 N N . THR A 1 79 ? -3.878 9.016 6.435 1.00 90.62 79 THR A N 1
ATOM 625 C CA . THR A 1 79 ? -2.710 8.904 5.543 1.00 90.62 79 THR A CA 1
ATOM 626 C C . THR A 1 79 ? -3.042 8.035 4.334 1.00 90.62 79 THR A C 1
ATOM 628 O O . THR A 1 79 ? -2.956 8.492 3.194 1.00 90.62 79 THR A O 1
ATOM 631 N N . TYR A 1 80 ? -3.565 6.832 4.576 1.00 91.94 80 TYR A N 1
ATOM 632 C CA . TYR A 1 80 ? -3.955 5.904 3.520 1.00 91.94 80 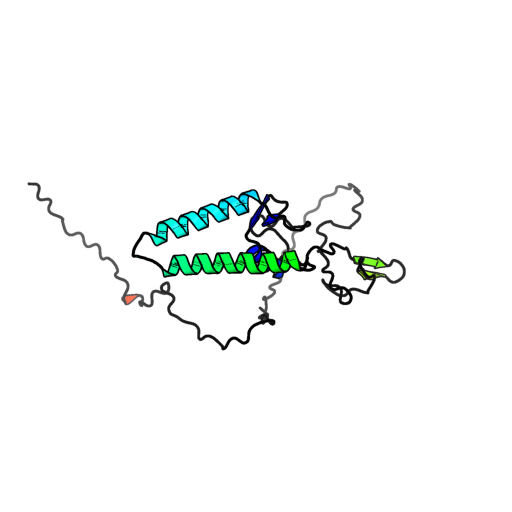TYR A CA 1
ATOM 633 C C . TYR A 1 80 ? -4.992 6.501 2.556 1.00 91.94 80 TYR A C 1
ATOM 635 O O . TYR A 1 80 ? -4.815 6.457 1.339 1.00 91.94 80 TYR A O 1
ATOM 643 N N . ASN A 1 81 ? -6.078 7.085 3.074 1.00 92.31 81 ASN A N 1
ATOM 644 C CA . ASN A 1 81 ? -7.141 7.640 2.230 1.00 92.31 81 ASN A CA 1
ATOM 645 C C . ASN A 1 81 ? -6.667 8.840 1.400 1.00 92.31 81 ASN A C 1
ATOM 647 O O . ASN A 1 81 ? -7.134 9.023 0.272 1.00 92.31 81 ASN A O 1
ATOM 651 N N . LEU A 1 82 ? -5.756 9.655 1.941 1.00 93.31 82 LEU A N 1
ATOM 652 C CA . LEU A 1 82 ? -5.148 10.757 1.203 1.00 93.31 82 LEU A CA 1
ATOM 653 C C . LEU A 1 82 ? -4.363 10.231 -0.005 1.00 93.31 82 LEU A C 1
ATOM 655 O O . LEU A 1 82 ? -4.584 10.698 -1.123 1.00 93.31 82 LEU A O 1
ATOM 659 N N . ASP A 1 83 ? -3.535 9.208 0.195 1.00 91.88 83 ASP A N 1
ATOM 660 C CA . ASP A 1 83 ? -2.736 8.609 -0.877 1.00 91.88 83 ASP A CA 1
ATOM 661 C C . ASP A 1 83 ? -3.595 7.874 -1.912 1.00 91.88 83 ASP A C 1
ATOM 663 O O . ASP A 1 83 ? -3.333 7.947 -3.114 1.00 91.88 83 ASP A O 1
ATOM 667 N N . VAL A 1 84 ? -4.679 7.220 -1.483 1.00 91.50 84 VAL A N 1
ATOM 668 C CA . VAL A 1 84 ? -5.678 6.638 -2.395 1.00 91.50 84 VAL A CA 1
ATOM 669 C C . VAL A 1 84 ? -6.306 7.724 -3.267 1.00 91.50 84 VAL A C 1
ATOM 671 O O . VAL A 1 84 ? -6.373 7.570 -4.488 1.00 91.50 84 VAL A O 1
ATOM 674 N N . LYS A 1 85 ? -6.743 8.837 -2.663 1.00 93.38 85 LYS A N 1
ATOM 675 C CA . LYS A 1 85 ? -7.380 9.955 -3.375 1.00 93.38 85 LYS A CA 1
ATOM 676 C C . LYS A 1 85 ? -6.432 10.595 -4.389 1.00 93.38 85 LYS A C 1
ATOM 678 O O . LYS A 1 85 ? -6.855 10.926 -5.495 1.00 93.38 85 LYS A O 1
ATOM 683 N N . ASN A 1 86 ? -5.161 10.719 -4.026 1.00 91.06 86 ASN A N 1
ATOM 684 C CA . ASN A 1 86 ? -4.114 11.271 -4.880 1.00 91.06 86 ASN A CA 1
ATOM 685 C C . ASN A 1 86 ? -3.570 10.258 -5.903 1.00 91.06 86 ASN A C 1
ATOM 687 O O . ASN A 1 86 ? -2.743 10.625 -6.732 1.00 91.06 86 ASN A O 1
ATOM 691 N N . LYS A 1 87 ? -4.031 8.996 -5.871 1.00 86.38 87 LYS A N 1
ATOM 692 C CA . LYS A 1 87 ? -3.485 7.871 -6.654 1.00 86.38 87 LYS A CA 1
ATOM 693 C C . LYS A 1 87 ? -1.980 7.650 -6.426 1.00 86.38 87 LYS A C 1
ATOM 695 O O . LYS A 1 87 ? -1.308 7.074 -7.273 1.00 86.38 87 LYS A O 1
ATOM 700 N N . SER A 1 88 ? -1.477 8.050 -5.262 1.00 87.44 88 SER A N 1
ATOM 701 C CA . SER A 1 88 ? -0.067 8.034 -4.866 1.00 87.44 88 SER A CA 1
ATOM 702 C C . SER A 1 88 ? 0.217 7.006 -3.769 1.00 87.44 88 SER A C 1
ATOM 704 O O . SER A 1 88 ? 1.100 7.212 -2.943 1.00 87.44 88 SER A O 1
ATOM 706 N N . ILE A 1 89 ? -0.538 5.902 -3.711 1.00 89.25 89 ILE A N 1
ATOM 707 C CA . ILE A 1 89 ? -0.293 4.833 -2.727 1.00 89.25 89 ILE A CA 1
ATOM 708 C C . ILE A 1 89 ? 1.102 4.251 -2.991 1.00 89.25 89 ILE A C 1
ATOM 710 O O . ILE A 1 89 ? 1.310 3.660 -4.057 1.00 89.25 89 ILE A O 1
ATOM 714 N N . PHE A 1 90 ? 2.001 4.392 -2.012 1.00 88.75 90 PHE A N 1
ATOM 715 C CA . PHE A 1 90 ? 3.447 4.135 -2.119 1.00 88.75 90 PHE A CA 1
ATOM 716 C C . PHE A 1 90 ? 4.215 5.046 -3.099 1.00 88.75 90 PHE A C 1
ATOM 718 O O . PHE A 1 90 ? 5.312 4.695 -3.529 1.00 88.75 90 PHE A O 1
ATOM 725 N N . GLY A 1 91 ? 3.663 6.206 -3.463 1.00 84.56 91 GLY A N 1
ATOM 726 C CA . GLY A 1 91 ? 4.287 7.152 -4.390 1.00 84.56 91 GLY A CA 1
ATOM 727 C C . GLY A 1 91 ? 4.738 6.485 -5.693 1.00 84.56 91 GLY A C 1
ATOM 728 O O . GLY A 1 91 ? 3.974 5.742 -6.312 1.00 84.56 91 GLY A O 1
ATOM 729 N N . ASP A 1 92 ? 5.998 6.720 -6.064 1.00 77.50 92 ASP A N 1
ATOM 730 C CA . ASP A 1 92 ? 6.632 6.166 -7.266 1.00 77.50 92 ASP A CA 1
ATOM 731 C C . ASP A 1 92 ? 7.467 4.899 -7.012 1.00 77.50 92 ASP A C 1
ATOM 733 O O . ASP A 1 92 ? 8.095 4.389 -7.940 1.00 77.50 92 ASP A O 1
ATOM 737 N N . LEU A 1 93 ? 7.442 4.336 -5.792 1.00 80.75 93 LEU A N 1
ATOM 738 C CA . LEU A 1 93 ? 8.251 3.161 -5.414 1.00 80.75 93 LEU A CA 1
ATOM 739 C C . LEU A 1 93 ? 8.030 1.950 -6.334 1.00 80.75 93 LEU A C 1
ATOM 741 O O . LEU A 1 93 ? 8.952 1.175 -6.570 1.00 80.75 93 LEU A O 1
ATOM 745 N N . PHE A 1 94 ? 6.811 1.795 -6.855 1.00 79.06 94 PHE A N 1
ATOM 746 C CA . PHE A 1 94 ? 6.408 0.654 -7.685 1.00 79.06 94 PHE A CA 1
ATOM 747 C C . PHE A 1 94 ? 6.051 1.040 -9.122 1.00 79.06 94 PHE A C 1
ATOM 749 O O . PHE A 1 94 ? 5.673 0.168 -9.899 1.00 79.06 94 PHE A O 1
ATOM 756 N N . ASN A 1 95 ? 6.157 2.322 -9.486 1.00 65.62 95 ASN A N 1
ATOM 757 C CA . ASN A 1 95 ? 5.740 2.788 -10.809 1.00 65.62 95 ASN A CA 1
ATOM 758 C C . ASN A 1 95 ? 6.744 2.412 -11.900 1.00 65.62 95 ASN A C 1
ATOM 760 O O . ASN A 1 95 ? 6.344 2.322 -13.052 1.00 65.62 95 ASN A O 1
ATOM 764 N N . ASN A 1 96 ? 8.004 2.133 -11.548 1.00 55.62 96 ASN A N 1
ATOM 765 C CA . ASN A 1 96 ? 9.049 1.833 -12.520 1.00 55.62 96 ASN A CA 1
ATOM 766 C C . ASN A 1 96 ? 10.057 0.801 -12.000 1.00 55.62 96 ASN A C 1
ATOM 768 O O . ASN A 1 96 ? 11.195 1.128 -11.666 1.00 55.62 96 ASN A O 1
ATOM 772 N N . THR A 1 97 ? 9.677 -0.476 -12.018 1.00 57.75 97 THR A N 1
ATOM 773 C CA . THR A 1 97 ? 10.656 -1.574 -12.079 1.00 57.75 97 THR A CA 1
ATOM 774 C C . THR A 1 97 ? 11.262 -1.604 -13.479 1.00 57.75 97 THR A C 1
ATOM 776 O O . THR A 1 97 ? 11.011 -2.507 -14.268 1.00 57.75 97 THR A O 1
ATOM 779 N N . VAL A 1 98 ? 11.977 -0.544 -13.839 1.00 58.56 98 VAL A N 1
ATOM 780 C CA . VAL A 1 98 ? 12.575 -0.416 -15.157 1.00 58.56 98 VAL A CA 1
ATOM 781 C C . VAL A 1 98 ? 14.071 -0.589 -15.007 1.00 58.56 98 VAL A C 1
ATOM 783 O O . VAL A 1 98 ? 14.738 0.211 -14.352 1.00 58.56 98 VAL A O 1
ATOM 786 N N . THR A 1 99 ? 14.578 -1.667 -15.593 1.00 66.19 99 THR A N 1
ATOM 787 C CA . THR A 1 99 ? 16.006 -1.962 -15.666 1.00 66.19 99 THR A CA 1
ATOM 788 C C . THR A 1 99 ? 16.714 -0.879 -16.479 1.00 66.19 99 THR A C 1
ATOM 790 O O . THR A 1 99 ? 16.151 -0.292 -17.408 1.00 66.19 99 THR A O 1
ATOM 793 N N . THR A 1 100 ? 17.955 -0.582 -16.113 1.00 74.81 100 THR A N 1
ATOM 794 C CA . THR A 1 100 ? 18.834 0.256 -16.928 1.00 74.81 100 THR A CA 1
ATOM 795 C C . THR A 1 100 ? 19.132 -0.456 -18.244 1.00 74.81 100 THR A C 1
ATOM 797 O O . THR A 1 100 ? 19.504 -1.627 -18.238 1.00 74.81 100 THR A O 1
ATOM 800 N N . LEU A 1 101 ? 18.975 0.240 -19.365 1.00 79.19 101 LEU A N 1
ATOM 801 C CA . LEU A 1 101 ? 19.366 -0.251 -20.684 1.00 79.19 101 LEU A CA 1
ATOM 802 C C . LEU A 1 101 ? 20.768 0.279 -20.983 1.00 79.19 101 LEU A C 1
ATOM 804 O O . LEU A 1 101 ? 20.986 1.483 -20.872 1.00 79.19 101 LEU A O 1
ATOM 808 N N . ILE A 1 102 ? 21.711 -0.592 -21.338 1.00 83.50 102 ILE A N 1
ATOM 809 C CA . ILE A 1 102 ? 23.050 -0.173 -21.774 1.00 83.50 102 ILE A CA 1
ATOM 810 C C . ILE A 1 102 ? 23.002 0.005 -23.289 1.00 83.50 102 ILE A C 1
ATOM 812 O O . ILE A 1 102 ? 22.671 -0.933 -24.014 1.00 83.50 102 ILE A O 1
ATOM 816 N N . ASP A 1 103 ? 23.291 1.213 -23.764 1.00 81.62 103 ASP A N 1
ATOM 817 C CA . ASP A 1 103 ? 23.363 1.497 -25.194 1.00 81.62 103 ASP A CA 1
ATOM 818 C C . ASP A 1 103 ? 24.642 0.880 -25.782 1.00 81.62 103 ASP A C 1
ATOM 820 O O . ASP A 1 103 ? 25.753 1.133 -25.322 1.00 81.62 103 ASP A O 1
ATOM 824 N N . CYS A 1 104 ? 24.496 0.029 -26.799 1.00 77.44 104 CYS A N 1
ATOM 825 C CA . CYS A 1 104 ? 25.617 -0.679 -27.416 1.00 77.44 104 CYS A CA 1
ATOM 826 C C . CYS A 1 104 ? 26.537 0.241 -28.240 1.00 77.44 104 CYS A C 1
ATOM 828 O O . CYS A 1 104 ? 27.612 -0.194 -28.648 1.00 77.44 104 CYS A O 1
ATOM 830 N N . SER A 1 105 ? 26.108 1.474 -28.538 1.00 80.06 105 SER A N 1
ATOM 831 C CA . SER A 1 105 ? 26.873 2.428 -29.347 1.00 80.06 105 SER A CA 1
ATOM 832 C C . SER A 1 105 ? 27.891 3.246 -28.544 1.00 80.06 105 SER A C 1
ATOM 834 O O . SER A 1 105 ? 28.935 3.600 -29.091 1.00 80.06 105 SER A O 1
ATOM 836 N N . ASP A 1 106 ? 27.622 3.511 -27.262 1.00 88.44 106 ASP A N 1
ATOM 837 C CA . ASP A 1 106 ? 28.469 4.328 -26.380 1.00 88.44 106 ASP A CA 1
ATOM 838 C C . ASP A 1 106 ? 28.751 3.679 -25.007 1.00 88.44 106 ASP A C 1
ATOM 840 O O . ASP A 1 106 ? 29.569 4.191 -24.243 1.00 88.44 106 ASP A O 1
ATOM 844 N N . GLY A 1 107 ? 28.123 2.538 -24.696 1.00 83.12 107 GLY A N 1
ATOM 845 C CA . GLY A 1 107 ? 28.264 1.835 -23.419 1.00 83.12 107 GLY A CA 1
ATOM 846 C C . GLY A 1 107 ? 27.579 2.536 -22.243 1.00 83.12 107 GLY A C 1
ATOM 847 O O . GLY A 1 107 ? 27.788 2.144 -21.094 1.00 83.12 107 GLY A O 1
ATOM 848 N N . VAL A 1 108 ? 26.774 3.573 -22.491 1.00 89.62 108 VAL A N 1
ATOM 849 C CA . VAL A 1 108 ? 26.166 4.386 -21.437 1.00 89.62 108 VAL A CA 1
ATOM 850 C C . VAL A 1 108 ? 24.877 3.736 -20.942 1.00 89.62 108 VAL A C 1
ATOM 852 O O . VAL A 1 108 ? 23.969 3.407 -21.711 1.00 89.62 108 VAL A O 1
ATOM 855 N N . ALA A 1 109 ? 24.769 3.573 -19.621 1.00 86.06 109 ALA A N 1
ATOM 856 C CA . ALA A 1 109 ? 23.540 3.128 -18.982 1.00 86.06 109 ALA A CA 1
ATOM 857 C C . ALA A 1 109 ? 22.488 4.246 -19.028 1.00 86.06 109 ALA A C 1
ATOM 859 O O . ALA A 1 109 ? 22.696 5.359 -18.536 1.00 86.06 109 ALA A O 1
ATOM 860 N N . ARG A 1 110 ? 21.321 3.934 -19.591 1.00 87.75 110 ARG A N 1
ATOM 861 C CA . ARG A 1 110 ? 20.173 4.833 -19.718 1.00 87.75 110 ARG A CA 1
ATOM 862 C C . ARG A 1 110 ? 18.980 4.269 -18.947 1.00 87.75 110 ARG A C 1
ATOM 864 O O . ARG A 1 110 ? 18.742 3.063 -18.892 1.00 87.75 110 ARG A O 1
ATOM 871 N N . CYS A 1 111 ? 18.195 5.147 -18.334 1.00 85.06 111 CYS A N 1
ATOM 872 C CA . CYS A 1 111 ? 16.960 4.769 -17.653 1.00 85.06 111 CYS A CA 1
ATOM 873 C C . CYS A 1 111 ? 15.966 4.204 -18.675 1.00 85.06 111 CYS A C 1
ATOM 875 O O . CYS A 1 111 ? 15.543 4.949 -19.552 1.00 85.06 111 CYS A O 1
ATOM 877 N N . GLY A 1 112 ? 15.503 2.958 -18.553 1.00 79.19 112 GLY A N 1
ATOM 878 C CA . GLY A 1 112 ? 14.543 2.410 -19.526 1.00 79.19 112 GLY A CA 1
ATOM 879 C C . GLY A 1 112 ? 13.166 3.104 -19.551 1.00 79.19 112 GLY A C 1
ATOM 880 O O . GLY A 1 112 ? 12.353 2.793 -20.410 1.00 79.19 112 GLY A O 1
ATOM 881 N N . ASN A 1 113 ? 12.873 4.019 -18.612 1.00 77.25 113 ASN A N 1
ATOM 882 C CA . ASN A 1 113 ? 11.613 4.772 -18.586 1.00 77.25 113 ASN A CA 1
ATOM 883 C C . ASN A 1 113 ? 11.698 6.097 -19.365 1.00 77.25 113 ASN A C 1
ATOM 885 O O . ASN A 1 113 ? 10.744 6.492 -20.024 1.00 77.25 113 ASN A O 1
ATOM 889 N N . CYS A 1 114 ? 12.822 6.817 -19.274 1.00 84.31 114 CYS A N 1
ATOM 890 C CA . CYS A 1 114 ? 12.966 8.150 -19.886 1.00 84.31 114 CYS A CA 1
ATOM 891 C C . CYS A 1 114 ? 14.224 8.328 -20.749 1.00 84.31 114 CYS A C 1
ATOM 893 O O . CYS A 1 114 ? 14.461 9.418 -21.256 1.00 84.31 114 CYS A O 1
ATOM 895 N N . HIS A 1 115 ? 15.038 7.279 -20.883 1.00 85.75 115 HIS A N 1
ATOM 896 C CA . HIS A 1 115 ? 16.302 7.209 -21.627 1.00 85.75 115 HIS A CA 1
ATOM 897 C C . HIS A 1 115 ? 17.390 8.212 -21.209 1.00 85.75 115 HIS A C 1
ATOM 899 O O . HIS A 1 115 ? 18.428 8.310 -21.864 1.00 85.75 115 HIS A O 1
ATOM 905 N N . TRP A 1 116 ? 17.191 8.918 -20.094 1.00 88.56 116 TRP A N 1
ATOM 906 C CA . TRP A 1 116 ? 18.215 9.763 -19.493 1.00 88.56 116 TRP A CA 1
ATOM 907 C C . TRP A 1 116 ? 19.380 8.924 -18.969 1.00 88.56 116 TRP A C 1
ATOM 909 O O . TRP A 1 116 ? 19.166 7.804 -18.503 1.00 88.56 116 TRP A O 1
ATOM 919 N N . GLU A 1 117 ? 20.587 9.473 -19.022 1.00 91.69 117 GLU A N 1
ATOM 920 C CA . GLU A 1 117 ? 21.811 8.828 -18.542 1.00 91.69 117 GLU A CA 1
ATOM 921 C C . GLU A 1 117 ? 21.775 8.673 -17.023 1.00 91.69 117 GLU A C 1
ATOM 923 O O . GLU A 1 117 ? 21.377 9.586 -16.294 1.00 91.69 117 GLU A O 1
ATOM 928 N N . VAL A 1 118 ? 22.124 7.488 -16.532 1.00 87.50 118 VAL A N 1
ATOM 929 C CA . VAL A 1 118 ? 21.946 7.154 -15.118 1.00 87.50 118 VAL A CA 1
ATOM 930 C C . VAL A 1 118 ? 23.280 6.995 -14.419 1.00 87.50 118 VAL A C 1
ATOM 932 O O . VAL A 1 118 ? 24.166 6.283 -14.876 1.00 87.50 118 VAL A O 1
ATOM 935 N N . HIS A 1 119 ? 23.384 7.625 -13.255 1.00 80.88 119 HIS A N 1
ATOM 936 C CA . HIS A 1 119 ? 24.497 7.458 -12.337 1.00 80.88 119 HIS A CA 1
ATOM 937 C C . HIS A 1 119 ? 23.908 7.167 -10.952 1.00 80.88 119 HIS A C 1
ATOM 939 O O . HIS A 1 119 ? 23.314 8.046 -10.329 1.00 80.88 119 HIS A O 1
ATOM 945 N N . GLY A 1 120 ? 24.011 5.916 -10.493 1.00 78.44 120 GLY A N 1
ATOM 946 C CA . GLY A 1 120 ? 23.513 5.476 -9.185 1.00 78.44 120 GLY A CA 1
ATOM 947 C C . GLY A 1 120 ? 22.184 4.712 -9.223 1.00 78.44 120 GLY A C 1
ATOM 948 O O . GLY A 1 120 ? 21.791 4.152 -10.241 1.00 78.44 120 GLY A O 1
ATOM 949 N N . SER A 1 121 ? 21.495 4.652 -8.078 1.00 75.88 121 SER A N 1
ATOM 950 C CA . SER A 1 121 ? 20.289 3.826 -7.882 1.00 75.88 121 SER A CA 1
ATOM 951 C C . SER A 1 121 ? 18.969 4.534 -8.214 1.00 75.88 121 SER A C 1
ATOM 953 O O . SER A 1 121 ? 17.906 3.927 -8.087 1.00 75.88 121 SER A O 1
ATOM 955 N N . ILE A 1 122 ? 19.008 5.801 -8.641 1.00 78.56 122 ILE A N 1
ATOM 956 C CA . ILE A 1 122 ? 17.826 6.602 -8.986 1.00 78.56 122 ILE A CA 1
ATOM 957 C C . ILE A 1 122 ? 18.108 7.411 -10.254 1.00 78.56 122 ILE A C 1
ATOM 959 O O . ILE A 1 122 ? 19.177 7.994 -10.410 1.00 78.56 122 ILE A O 1
ATOM 963 N N . CYS A 1 123 ? 17.140 7.477 -11.164 1.00 81.81 123 CYS A N 1
ATOM 964 C CA . CYS A 1 123 ? 17.195 8.339 -12.333 1.00 81.81 123 CYS A CA 1
ATOM 965 C C . CYS A 1 123 ? 17.033 9.812 -11.935 1.00 81.81 123 CYS A C 1
ATOM 967 O O . CYS A 1 123 ? 15.960 10.210 -11.480 1.00 81.81 123 CYS A O 1
ATOM 969 N N . SER A 1 124 ? 18.035 10.642 -12.220 1.00 84.69 124 SER A N 1
ATOM 970 C CA . SER A 1 124 ? 18.006 12.086 -11.937 1.00 84.69 124 SER A CA 1
ATOM 971 C C . SER A 1 124 ? 16.942 12.868 -12.716 1.00 84.69 124 SER A C 1
ATOM 973 O O . SER A 1 124 ? 16.625 13.993 -12.348 1.00 84.69 124 SER A O 1
ATOM 975 N N . HIS A 1 125 ? 16.395 12.299 -13.795 1.00 79.81 125 HIS A N 1
ATOM 976 C CA . HIS A 1 125 ? 15.436 12.987 -14.662 1.00 79.81 125 HIS A CA 1
ATOM 977 C C . HIS A 1 125 ? 13.972 12.650 -14.345 1.00 79.81 125 HIS A C 1
ATOM 979 O O . HIS A 1 125 ? 13.137 13.544 -14.279 1.00 79.81 125 HIS A O 1
ATOM 985 N N . CYS A 1 126 ? 13.640 11.371 -14.136 1.00 75.56 126 CYS A N 1
ATOM 986 C CA . CYS A 1 126 ? 12.258 10.946 -13.865 1.00 75.56 126 CYS A CA 1
ATOM 987 C C . CYS A 1 126 ? 12.033 10.387 -12.453 1.00 75.56 126 CYS A C 1
ATOM 989 O O . CYS A 1 126 ? 10.923 9.964 -12.150 1.00 75.56 126 CYS A O 1
ATOM 991 N N . GLY A 1 127 ? 13.067 10.323 -11.608 1.00 71.69 127 GLY A N 1
ATOM 992 C CA . GLY A 1 127 ? 12.960 9.838 -10.226 1.00 71.69 127 GLY A CA 1
ATOM 993 C C . GLY A 1 127 ? 12.793 8.322 -10.075 1.00 71.69 127 GLY A C 1
ATOM 994 O O . GLY A 1 127 ? 12.619 7.834 -8.963 1.00 71.69 127 GLY A O 1
ATOM 995 N N . THR A 1 128 ? 12.861 7.557 -11.169 1.00 72.81 128 THR A N 1
ATOM 996 C CA . THR A 1 128 ? 12.764 6.088 -11.139 1.00 72.81 128 THR A CA 1
ATOM 997 C C . THR A 1 128 ? 13.891 5.484 -10.316 1.00 72.81 128 THR A C 1
ATOM 999 O O . THR A 1 128 ? 15.055 5.721 -10.630 1.00 72.81 128 THR A O 1
ATOM 1002 N N . ARG A 1 129 ? 13.566 4.659 -9.319 1.00 74.25 129 ARG A N 1
ATOM 1003 C CA . ARG A 1 129 ? 14.561 3.888 -8.568 1.00 74.25 129 ARG A CA 1
ATOM 1004 C C . ARG A 1 129 ? 14.852 2.566 -9.282 1.00 74.25 129 ARG A C 1
ATOM 1006 O O . ARG A 1 129 ? 13.941 1.778 -9.523 1.00 74.25 129 ARG A O 1
ATOM 1013 N N . PHE A 1 130 ? 16.118 2.317 -9.601 1.00 74.94 130 PHE A N 1
ATOM 1014 C CA . PHE A 1 130 ? 16.558 1.060 -10.203 1.00 74.94 130 PHE A CA 1
ATOM 1015 C C . PHE A 1 130 ? 16.570 -0.034 -9.144 1.00 74.94 130 PHE A C 1
ATOM 1017 O O . PHE A 1 130 ? 17.137 0.133 -8.061 1.00 74.94 130 PHE A O 1
ATOM 1024 N N . ARG A 1 131 ? 15.939 -1.165 -9.451 1.00 68.19 131 ARG A N 1
ATOM 1025 C CA . ARG A 1 131 ? 16.029 -2.350 -8.599 1.00 68.19 131 ARG A CA 1
ATOM 1026 C C . ARG A 1 131 ? 17.341 -3.060 -8.896 1.00 68.19 131 ARG A C 1
ATOM 1028 O O . ARG A 1 131 ? 17.682 -3.227 -10.065 1.00 68.19 131 ARG A O 1
ATOM 1035 N N . ARG A 1 132 ? 18.069 -3.491 -7.860 1.00 56.69 132 ARG A N 1
ATOM 1036 C CA . ARG A 1 132 ? 19.179 -4.432 -8.054 1.00 56.69 132 ARG A CA 1
ATOM 1037 C C . ARG A 1 132 ? 18.564 -5.717 -8.600 1.00 56.69 132 ARG A C 1
ATOM 1039 O O . ARG A 1 132 ? 17.793 -6.365 -7.900 1.00 56.69 132 ARG A O 1
ATOM 1046 N N . SER A 1 133 ? 18.841 -6.033 -9.860 1.00 46.28 133 SER A N 1
ATOM 1047 C CA . SER A 1 133 ? 18.488 -7.331 -10.422 1.00 46.28 133 SER A CA 1
ATOM 1048 C C . SER A 1 133 ? 19.300 -8.381 -9.669 1.00 46.28 133 SER A C 1
ATOM 1050 O O . SER A 1 133 ? 20.511 -8.452 -9.839 1.00 46.28 133 SER A O 1
ATOM 1052 N N . THR A 1 134 ? 18.656 -9.167 -8.808 1.00 45.53 134 THR A N 1
ATOM 1053 C CA . THR A 1 134 ? 19.223 -10.430 -8.306 1.00 45.53 134 THR A CA 1
ATOM 1054 C C . THR A 1 134 ? 19.183 -11.517 -9.379 1.00 45.53 134 THR A C 1
ATOM 1056 O O . THR A 1 134 ? 19.802 -12.563 -9.223 1.00 45.53 134 THR A O 1
ATOM 1059 N N . ARG A 1 135 ? 18.508 -11.264 -10.510 1.00 45.69 135 ARG A N 1
ATOM 1060 C CA . ARG A 1 135 ? 18.716 -12.044 -11.726 1.00 45.69 135 ARG A CA 1
ATOM 1061 C C . ARG A 1 135 ? 20.039 -11.618 -12.329 1.00 45.69 135 ARG A C 1
ATOM 1063 O O . ARG A 1 135 ? 20.130 -10.528 -12.898 1.00 45.69 135 ARG A O 1
ATOM 1070 N N . ASN A 1 136 ? 21.025 -12.486 -12.155 1.00 40.25 136 ASN A N 1
ATOM 1071 C CA . ASN A 1 136 ? 22.230 -12.567 -12.955 1.00 40.25 136 ASN A CA 1
ATOM 1072 C C . ASN A 1 136 ? 21.833 -12.373 -14.431 1.00 40.25 136 ASN A C 1
ATOM 1074 O O . ASN A 1 136 ? 21.260 -13.262 -15.053 1.00 40.25 136 ASN A O 1
ATOM 1078 N N . ILE A 1 137 ? 22.041 -11.172 -14.975 1.00 44.56 137 ILE A N 1
ATOM 1079 C CA . ILE A 1 137 ? 22.075 -10.949 -16.427 1.00 44.56 137 ILE A CA 1
ATOM 1080 C C . ILE A 1 137 ? 23.539 -11.128 -16.832 1.00 44.56 137 ILE A C 1
ATOM 1082 O O . ILE A 1 137 ? 24.146 -10.264 -17.449 1.00 44.56 137 ILE A O 1
ATOM 1086 N N . ASN A 1 138 ? 24.120 -12.246 -16.413 1.00 38.53 138 ASN A N 1
ATOM 1087 C CA . ASN A 1 138 ? 25.250 -12.828 -17.096 1.00 38.53 138 ASN A CA 1
ATOM 1088 C C . ASN A 1 138 ? 24.644 -13.988 -17.871 1.00 38.53 138 ASN A C 1
ATOM 1090 O O . ASN A 1 138 ? 23.958 -14.831 -17.302 1.00 38.53 138 ASN A O 1
ATOM 1094 N N . GLY A 1 139 ? 24.794 -13.962 -19.193 1.00 41.22 139 GLY A N 1
ATOM 1095 C CA . GLY A 1 139 ? 24.562 -15.146 -19.999 1.00 41.22 139 GLY A CA 1
ATOM 1096 C C . GLY A 1 139 ? 25.592 -16.180 -19.577 1.00 41.22 139 GLY A C 1
ATOM 1097 O O . GLY A 1 139 ? 26.740 -16.102 -19.998 1.00 41.22 139 GLY A O 1
ATOM 1098 N N . GLU A 1 140 ? 25.185 -17.086 -18.702 1.00 36.34 140 GLU A N 1
ATOM 1099 C CA . GLU A 1 140 ? 25.949 -18.266 -18.331 1.00 36.34 140 GLU A CA 1
ATOM 1100 C C . GLU A 1 140 ? 25.630 -19.303 -19.407 1.00 36.34 140 GLU A C 1
ATOM 1102 O O . GLU A 1 140 ? 24.555 -19.902 -19.432 1.00 36.34 140 GLU A O 1
ATOM 1107 N N . SER A 1 141 ? 26.515 -19.405 -20.395 1.00 37.19 141 SER A N 1
ATOM 1108 C CA . SER A 1 141 ? 26.634 -20.612 -21.199 1.00 37.19 141 SER A CA 1
ATOM 1109 C C . SER A 1 141 ? 26.960 -21.754 -20.245 1.00 37.19 141 SER A C 1
ATOM 1111 O O . SER A 1 141 ? 27.996 -21.718 -19.586 1.00 37.19 141 SER A O 1
ATOM 1113 N N . GLU A 1 142 ? 26.067 -22.735 -20.156 1.00 44.53 142 GLU A N 1
ATOM 1114 C CA . GLU A 1 142 ? 26.368 -24.037 -19.568 1.00 44.53 142 GLU A CA 1
ATOM 1115 C C . GLU A 1 142 ? 27.429 -24.703 -20.457 1.00 44.53 142 GLU A C 1
ATOM 1117 O O . GLU A 1 142 ? 27.111 -25.315 -21.477 1.00 44.53 142 GLU A O 1
ATOM 1122 N N . GLU A 1 143 ? 28.699 -24.492 -20.124 1.00 39.81 143 GLU A N 1
ATOM 1123 C CA . GLU A 1 143 ? 29.800 -25.341 -20.565 1.00 39.81 143 GLU A CA 1
ATOM 1124 C C . GLU A 1 143 ? 30.315 -26.054 -19.314 1.00 39.81 143 GLU A C 1
ATOM 1126 O O . GLU A 1 143 ? 31.076 -25.506 -18.520 1.00 39.81 143 GLU A O 1
ATOM 1131 N N . ASP A 1 144 ? 29.781 -27.261 -19.122 1.00 45.09 144 ASP A N 1
ATOM 1132 C CA . ASP A 1 144 ? 30.316 -28.286 -18.235 1.00 45.09 144 ASP A CA 1
ATOM 1133 C C . ASP A 1 144 ? 31.743 -28.635 -18.689 1.00 45.09 144 ASP A C 1
ATOM 1135 O O . ASP A 1 144 ? 31.918 -29.330 -19.692 1.00 45.09 144 ASP A O 1
ATOM 1139 N N . GLU A 1 145 ? 32.756 -28.195 -17.945 1.00 46.09 145 GLU A N 1
ATOM 1140 C CA . GLU A 1 145 ? 34.084 -28.814 -17.944 1.00 46.09 145 GLU A CA 1
ATOM 1141 C C . GLU A 1 145 ? 34.548 -28.966 -16.489 1.00 46.09 145 GLU A C 1
ATOM 1143 O O . GLU A 1 145 ? 34.906 -28.002 -15.814 1.00 46.09 145 GLU A O 1
ATOM 1148 N N . ASP A 1 146 ? 34.466 -30.206 -16.003 1.00 45.44 146 ASP A N 1
ATOM 1149 C CA . ASP A 1 146 ? 35.070 -30.668 -14.757 1.00 45.44 146 ASP A CA 1
ATOM 1150 C C . ASP A 1 146 ? 36.602 -30.500 -14.813 1.00 45.44 146 ASP A C 1
ATOM 1152 O O . ASP A 1 146 ? 37.204 -30.921 -15.798 1.00 45.44 146 ASP A O 1
ATOM 1156 N N . GLU A 1 147 ? 37.232 -29.979 -13.753 1.00 48.28 147 GLU A N 1
ATOM 1157 C CA . GLU A 1 147 ? 38.474 -30.511 -13.154 1.00 48.28 147 GLU A CA 1
ATOM 1158 C C . GLU A 1 147 ? 38.836 -29.732 -11.865 1.00 48.28 147 GLU A C 1
ATOM 1160 O O . GLU A 1 147 ? 38.866 -28.504 -11.831 1.00 48.28 147 GLU A O 1
ATOM 1165 N N . GLU A 1 148 ? 39.039 -30.493 -10.787 1.00 50.06 148 GLU A N 1
ATOM 1166 C CA . GLU A 1 148 ? 39.354 -30.090 -9.407 1.00 50.06 148 GLU A CA 1
ATOM 1167 C C . GLU A 1 148 ? 40.803 -29.583 -9.267 1.00 50.06 148 GLU A C 1
ATOM 1169 O O . GLU A 1 148 ? 41.675 -30.131 -9.936 1.00 50.06 148 GLU A O 1
ATOM 1174 N N . GLU A 1 149 ? 41.078 -28.655 -8.337 1.00 43.75 149 GLU A N 1
ATOM 1175 C CA . GLU A 1 149 ? 42.272 -28.675 -7.460 1.00 43.75 149 GLU A CA 1
ATOM 1176 C C . GLU A 1 149 ? 42.197 -27.566 -6.383 1.00 43.75 149 GLU A C 1
ATOM 1178 O O . GLU A 1 149 ? 42.059 -26.380 -6.683 1.00 43.75 149 GLU A O 1
ATOM 1183 N N . ASP A 1 150 ? 42.262 -27.996 -5.119 1.00 49.81 150 ASP A N 1
ATOM 1184 C CA . ASP A 1 150 ? 42.338 -27.196 -3.893 1.00 49.81 150 ASP A CA 1
ATOM 1185 C C . ASP A 1 150 ? 43.694 -26.478 -3.756 1.00 49.81 150 ASP A C 1
ATOM 1187 O O . ASP A 1 150 ? 44.718 -27.159 -3.764 1.00 49.81 150 ASP A O 1
ATOM 1191 N N . GLU A 1 151 ? 43.716 -25.167 -3.479 1.00 51.56 151 GLU A N 1
ATOM 1192 C CA . GLU A 1 151 ? 44.786 -24.528 -2.687 1.00 51.56 151 GLU A CA 1
ATOM 1193 C C . GLU A 1 151 ? 44.193 -23.417 -1.795 1.00 51.56 151 GLU A C 1
ATOM 1195 O O . GLU A 1 151 ? 43.662 -22.414 -2.275 1.00 51.56 151 GLU A O 1
ATOM 1200 N N . ASP A 1 152 ? 44.263 -23.641 -0.480 1.00 49.31 152 ASP A N 1
ATOM 1201 C CA . ASP A 1 152 ? 43.947 -22.685 0.579 1.00 49.31 152 ASP A CA 1
ATOM 1202 C C . ASP A 1 152 ? 44.950 -21.513 0.575 1.00 49.31 152 ASP A C 1
ATOM 1204 O O . ASP A 1 152 ? 46.154 -21.733 0.732 1.00 49.31 152 ASP A O 1
ATOM 1208 N N . GLU A 1 153 ? 44.466 -20.270 0.510 1.00 54.44 153 GLU A N 1
ATOM 1209 C CA . GLU A 1 153 ? 45.213 -19.090 0.964 1.00 54.44 153 GLU A CA 1
ATOM 1210 C C . GLU A 1 153 ? 44.311 -18.247 1.880 1.00 54.44 153 GLU A C 1
ATOM 1212 O O . GLU A 1 153 ? 43.384 -17.568 1.436 1.00 54.44 153 GLU A O 1
ATOM 1217 N N . ASP A 1 154 ? 44.573 -18.347 3.187 1.00 52.41 154 ASP A N 1
ATOM 1218 C CA . ASP A 1 154 ? 44.079 -17.428 4.211 1.00 52.41 154 ASP A CA 1
ATOM 1219 C C . ASP A 1 154 ? 44.711 -16.042 3.974 1.00 52.41 154 ASP A C 1
ATOM 1221 O O . ASP A 1 154 ? 45.915 -15.877 4.187 1.00 52.41 154 ASP A O 1
ATOM 1225 N N . ASP A 1 155 ? 43.915 -15.050 3.565 1.00 56.41 155 ASP A N 1
ATOM 1226 C CA . ASP A 1 155 ? 44.316 -13.636 3.588 1.00 56.41 155 ASP A CA 1
ATOM 1227 C C . ASP A 1 155 ? 43.412 -12.879 4.575 1.00 56.41 155 ASP A C 1
ATOM 1229 O O . ASP A 1 155 ? 42.254 -12.549 4.298 1.00 56.41 155 ASP A O 1
ATOM 1233 N N . ASP A 1 156 ? 43.942 -12.699 5.787 1.00 55.41 156 ASP A N 1
ATOM 1234 C CA . ASP A 1 156 ? 43.387 -11.863 6.849 1.00 55.41 156 ASP A CA 1
ATOM 1235 C C . ASP A 1 156 ? 43.593 -10.379 6.485 1.00 55.41 156 ASP A C 1
ATOM 1237 O O . ASP A 1 156 ? 44.579 -9.766 6.901 1.00 55.41 156 ASP A O 1
ATOM 1241 N N . ASP A 1 157 ? 42.651 -9.782 5.752 1.00 59.22 157 ASP A N 1
ATOM 1242 C CA . ASP A 1 157 ? 42.571 -8.322 5.617 1.00 59.22 157 ASP A CA 1
ATOM 1243 C C . ASP A 1 157 ? 41.554 -7.743 6.618 1.00 59.22 157 ASP A C 1
ATOM 1245 O O . ASP A 1 157 ? 40.332 -7.766 6.442 1.00 59.22 157 ASP A O 1
ATOM 1249 N N . ASP A 1 158 ? 42.121 -7.245 7.716 1.00 57.44 158 ASP A N 1
ATOM 1250 C CA . ASP A 1 158 ? 41.511 -6.461 8.790 1.00 57.44 158 ASP A CA 1
ATOM 1251 C C . ASP A 1 158 ? 41.169 -5.047 8.281 1.00 57.44 158 ASP A C 1
ATOM 1253 O O . ASP A 1 158 ? 41.979 -4.124 8.386 1.00 57.44 158 ASP A O 1
ATOM 1257 N N . ASP A 1 159 ? 39.979 -4.867 7.700 1.00 55.41 159 ASP A N 1
ATOM 1258 C CA . ASP A 1 159 ? 39.442 -3.535 7.393 1.00 55.41 159 ASP A CA 1
ATOM 1259 C C . ASP A 1 159 ? 38.520 -3.060 8.532 1.00 55.41 159 ASP A C 1
ATOM 1261 O O . ASP A 1 159 ? 37.366 -3.475 8.676 1.00 55.41 159 ASP A O 1
ATOM 1265 N N . GLU A 1 160 ? 39.058 -2.156 9.356 1.00 57.38 160 GLU A N 1
ATOM 1266 C CA . GLU A 1 160 ? 38.332 -1.385 10.366 1.00 57.38 160 GLU A CA 1
ATOM 1267 C C . GLU A 1 160 ? 37.162 -0.608 9.725 1.00 57.38 160 GLU A C 1
ATOM 1269 O O . GLU A 1 160 ? 37.353 0.405 9.045 1.00 57.38 160 GLU A O 1
ATOM 1274 N N . ASP A 1 161 ? 35.925 -1.035 9.996 1.00 52.47 161 ASP A N 1
ATOM 1275 C CA . ASP A 1 161 ? 34.711 -0.294 9.642 1.00 52.47 161 ASP A CA 1
ATOM 1276 C C . ASP A 1 161 ? 34.675 1.076 10.353 1.00 52.47 161 ASP A C 1
ATOM 1278 O O . ASP A 1 161 ? 34.205 1.232 11.487 1.00 52.47 161 ASP A O 1
ATOM 1282 N N . ALA A 1 162 ? 35.125 2.114 9.647 1.00 55.88 162 ALA A N 1
ATOM 1283 C CA . ALA A 1 162 ? 34.837 3.501 9.973 1.00 55.88 162 ALA A CA 1
ATOM 1284 C C . ALA A 1 162 ? 33.329 3.757 9.800 1.00 55.88 162 ALA A C 1
ATOM 1286 O O . ALA A 1 162 ? 32.834 4.014 8.702 1.00 55.88 162 ALA A O 1
ATOM 1287 N N . PHE A 1 163 ? 32.584 3.680 10.903 1.00 41.50 163 PHE A N 1
ATOM 1288 C CA . PHE A 1 163 ? 31.178 4.067 10.949 1.00 41.50 163 PHE A CA 1
ATOM 1289 C C . PHE A 1 163 ? 31.039 5.557 10.576 1.00 41.50 163 PHE A C 1
ATOM 1291 O O . PHE A 1 163 ? 31.416 6.452 11.330 1.00 41.50 163 PHE A O 1
ATOM 1298 N N . GLU A 1 164 ? 30.506 5.851 9.390 1.00 46.88 164 GLU A N 1
ATOM 1299 C CA . GLU A 1 164 ? 30.112 7.214 9.036 1.00 46.88 164 GLU A CA 1
ATOM 1300 C C . GLU A 1 164 ? 28.646 7.419 9.428 1.00 46.88 164 GLU A C 1
ATOM 1302 O O . GLU A 1 164 ? 27.727 6.783 8.905 1.00 46.88 164 GLU A O 1
ATOM 1307 N N . ASP A 1 165 ? 28.445 8.285 10.418 1.00 48.81 165 ASP A N 1
ATOM 1308 C CA . ASP A 1 165 ? 27.151 8.593 11.012 1.00 48.81 165 ASP A CA 1
ATOM 1309 C C . ASP A 1 165 ? 26.271 9.327 9.981 1.00 48.81 165 ASP A C 1
ATOM 1311 O O . ASP A 1 165 ? 26.427 10.521 9.704 1.00 48.81 165 ASP A O 1
ATOM 1315 N N . VAL A 1 166 ? 25.354 8.598 9.340 1.00 46.16 166 VAL A N 1
ATOM 1316 C CA . VAL A 1 166 ? 24.414 9.172 8.370 1.00 46.16 166 VAL A CA 1
ATOM 1317 C C . VAL A 1 166 ? 23.357 9.999 9.096 1.00 46.16 166 VAL A C 1
ATOM 1319 O O . VAL A 1 166 ? 22.337 9.495 9.565 1.00 46.16 166 VAL A O 1
ATOM 1322 N N . VAL A 1 167 ? 23.579 11.314 9.125 1.00 49.12 167 VAL A N 1
ATOM 1323 C CA . VAL A 1 167 ? 22.592 12.311 9.553 1.00 49.12 167 VAL A CA 1
ATOM 1324 C C . VAL A 1 167 ? 21.331 12.188 8.689 1.00 49.12 167 VAL A C 1
ATOM 1326 O O . VAL A 1 167 ? 21.310 12.548 7.509 1.00 49.12 167 VAL A O 1
ATOM 1329 N N . ALA A 1 168 ? 20.251 11.691 9.294 1.00 45.88 168 ALA A N 1
ATOM 1330 C CA . ALA A 1 168 ? 18.930 11.587 8.688 1.00 45.88 168 ALA A CA 1
ATOM 1331 C C . ALA A 1 168 ? 18.340 12.984 8.418 1.00 45.88 168 ALA A C 1
ATOM 1333 O O . ALA A 1 168 ? 17.681 13.591 9.259 1.00 45.88 168 ALA A O 1
ATOM 1334 N N . GLY A 1 169 ? 18.571 13.515 7.219 1.00 39.38 169 GLY A N 1
ATOM 1335 C CA . GLY A 1 169 ? 18.055 14.812 6.797 1.00 39.38 169 GLY A CA 1
ATOM 1336 C C . GLY A 1 169 ? 16.877 14.707 5.833 1.00 39.38 169 GLY A C 1
ATOM 1337 O O . GLY A 1 169 ? 17.088 14.835 4.635 1.00 39.38 169 GLY A O 1
ATOM 1338 N N . PHE A 1 170 ? 15.641 14.566 6.334 1.00 42.62 170 PHE A N 1
ATOM 1339 C CA . PHE A 1 170 ? 14.548 15.485 5.964 1.00 42.62 170 PHE A CA 1
ATOM 1340 C C . PHE A 1 170 ? 13.286 15.272 6.817 1.00 42.62 170 PHE A C 1
ATOM 1342 O O . PHE A 1 170 ? 12.650 14.224 6.750 1.00 42.62 170 PHE A O 1
ATOM 1349 N N . ARG A 1 171 ? 12.869 16.365 7.478 1.00 46.97 171 ARG A N 1
ATOM 1350 C CA . ARG A 1 171 ? 11.659 16.581 8.304 1.00 46.97 171 ARG A CA 1
ATOM 1351 C C . ARG A 1 171 ? 11.800 16.228 9.785 1.00 46.97 171 ARG A C 1
ATOM 1353 O O . ARG A 1 171 ? 11.239 15.242 10.231 1.00 46.97 171 ARG A O 1
ATOM 1360 N N . GLN A 1 172 ? 12.481 17.098 10.529 1.00 41.97 172 GLN A N 1
ATOM 1361 C CA . GLN A 1 172 ? 11.947 17.859 11.673 1.00 41.97 172 GLN A CA 1
ATOM 1362 C C . GLN A 1 172 ? 13.144 18.542 12.355 1.00 41.97 172 GLN A C 1
ATOM 1364 O O . GLN A 1 172 ? 14.122 17.885 12.691 1.00 41.97 172 GLN A O 1
ATOM 1369 N N . SER A 1 173 ? 13.101 19.860 12.542 1.00 53.44 173 SER A N 1
ATOM 1370 C CA . SER A 1 173 ? 13.975 20.529 13.507 1.00 53.44 173 SER A CA 1
ATOM 1371 C C . SER A 1 173 ? 13.625 19.988 14.896 1.00 53.44 173 SER A C 1
ATOM 1373 O O . SER A 1 173 ? 12.567 20.333 15.425 1.00 53.44 173 SER A O 1
ATOM 1375 N N . VAL A 1 174 ? 14.456 19.103 15.440 1.00 49.50 174 VAL A N 1
ATOM 13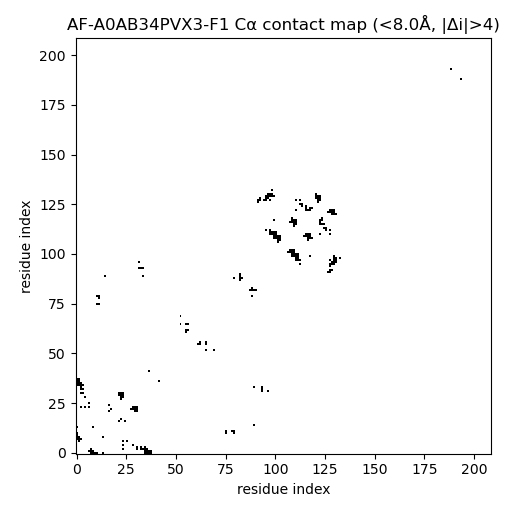76 C CA . VAL A 1 174 ? 14.332 18.590 16.807 1.00 49.50 174 VAL A CA 1
ATOM 1377 C C . VAL A 1 174 ? 15.581 19.039 17.546 1.00 49.50 174 VAL A C 1
ATOM 1379 O O . VAL A 1 174 ? 16.700 18.793 17.098 1.00 49.50 174 VAL A O 1
ATOM 1382 N N . GLU A 1 175 ? 15.359 19.802 18.613 1.00 49.78 175 GLU A N 1
ATOM 1383 C CA . GLU A 1 175 ? 16.374 20.156 19.597 1.00 49.78 175 GLU A CA 1
ATOM 1384 C C . GLU A 1 175 ? 17.034 18.875 20.114 1.00 49.78 175 GLU A C 1
ATOM 1386 O O . GLU A 1 175 ? 16.412 17.819 20.166 1.00 49.78 175 GLU A O 1
ATOM 1391 N N . ILE A 1 176 ? 18.320 18.951 20.428 1.00 52.16 176 ILE A N 1
ATOM 1392 C CA . ILE A 1 176 ? 19.100 17.819 20.922 1.00 52.16 176 ILE A CA 1
ATOM 1393 C C . ILE A 1 176 ? 18.464 17.385 22.246 1.00 52.16 176 ILE A C 1
ATOM 1395 O O . ILE A 1 176 ? 18.621 18.064 23.258 1.00 52.16 176 ILE A O 1
ATOM 1399 N N . ASN A 1 177 ? 17.700 16.296 22.223 1.00 50.06 177 ASN A N 1
ATOM 1400 C CA . ASN A 1 177 ? 17.138 15.711 23.429 1.00 50.06 177 ASN A CA 1
ATOM 1401 C C . ASN A 1 177 ? 18.314 15.149 24.236 1.00 50.06 177 ASN A C 1
ATOM 1403 O O . ASN A 1 177 ? 19.008 14.246 23.766 1.00 50.06 177 ASN A O 1
ATOM 1407 N N . GLU A 1 178 ? 18.564 15.719 25.414 1.00 53.97 178 GLU A N 1
ATOM 1408 C CA . GLU A 1 178 ? 19.482 15.153 26.399 1.00 53.97 178 GLU A CA 1
ATOM 1409 C C . GLU A 1 178 ? 19.097 13.695 26.660 1.00 53.97 178 GLU A C 1
ATOM 1411 O O . GLU A 1 178 ? 17.931 13.364 26.872 1.00 53.97 178 GLU A O 1
ATOM 1416 N N . TYR A 1 179 ? 20.101 12.832 26.570 1.00 59.25 179 TYR A N 1
ATOM 1417 C CA . TYR A 1 179 ? 20.013 11.399 26.795 1.00 59.25 179 TYR A CA 1
ATOM 1418 C C . TYR A 1 179 ? 19.454 11.147 28.206 1.00 59.25 179 TYR A C 1
ATOM 1420 O O . TYR A 1 179 ? 20.133 11.418 29.197 1.00 59.25 179 TYR A O 1
ATOM 1428 N N . ASP A 1 180 ? 18.206 10.684 28.298 1.00 58.84 180 ASP A N 1
ATOM 1429 C CA . ASP A 1 180 ? 17.563 10.345 29.569 1.00 58.84 180 ASP A CA 1
ATOM 1430 C C . ASP A 1 180 ? 18.162 9.026 30.077 1.00 58.84 180 ASP A C 1
ATOM 1432 O O . ASP A 1 180 ? 17.845 7.943 29.593 1.00 58.84 180 ASP A O 1
ATOM 1436 N N . SER A 1 181 ? 19.132 9.148 30.983 1.00 54.84 181 SER A N 1
ATOM 1437 C CA . SER A 1 181 ? 19.994 8.068 31.477 1.00 54.84 181 SER A CA 1
ATOM 1438 C C . SER A 1 181 ? 19.323 7.158 32.522 1.00 54.84 181 SER A C 1
ATOM 1440 O O . SER A 1 181 ? 20.028 6.445 33.239 1.00 54.84 181 SER A O 1
ATOM 1442 N N . ASP A 1 182 ? 17.994 7.139 32.623 1.00 58.09 182 ASP A N 1
ATOM 1443 C CA . ASP A 1 182 ? 17.260 6.284 33.569 1.00 58.09 182 ASP A CA 1
ATOM 1444 C C . ASP A 1 182 ? 16.904 4.902 32.976 1.00 58.09 182 ASP A C 1
ATOM 1446 O O . ASP A 1 182 ? 15.794 4.376 33.115 1.00 58.09 182 ASP A O 1
ATOM 1450 N N . ASP A 1 183 ? 17.890 4.250 32.351 1.00 62.00 183 ASP A N 1
ATOM 1451 C CA . ASP A 1 183 ? 17.806 2.830 32.011 1.00 62.00 183 ASP A CA 1
ATOM 1452 C C . ASP A 1 183 ? 17.836 1.986 33.295 1.00 62.00 183 ASP A C 1
ATOM 1454 O O . ASP A 1 183 ? 18.872 1.792 33.933 1.00 62.00 183 ASP A O 1
ATOM 1458 N N . SER A 1 184 ? 16.692 1.391 33.644 1.00 61.59 184 SER A N 1
ATOM 1459 C CA . SER A 1 184 ? 16.508 0.512 34.817 1.00 61.59 184 SER A CA 1
ATOM 1460 C C . SER A 1 184 ? 17.279 -0.823 34.747 1.00 61.59 184 SER A C 1
ATOM 1462 O O . SER A 1 184 ? 17.022 -1.728 35.541 1.00 61.59 184 SER A O 1
ATOM 1464 N N . PHE A 1 185 ? 18.178 -0.983 33.773 1.00 56.34 185 PHE A N 1
ATOM 1465 C CA . PHE A 1 185 ? 18.901 -2.224 33.486 1.00 56.34 185 PHE A CA 1
ATOM 1466 C C . PHE A 1 185 ? 20.367 -2.205 33.952 1.00 56.34 185 PHE A C 1
ATOM 1468 O O . PHE A 1 185 ? 21.000 -3.259 34.011 1.00 56.34 185 PHE A O 1
ATOM 1475 N N . ILE A 1 186 ? 20.911 -1.038 34.314 1.00 60.56 186 ILE A N 1
ATOM 1476 C CA . ILE A 1 186 ? 22.260 -0.920 34.882 1.00 60.56 186 ILE A CA 1
ATOM 1477 C C . ILE A 1 186 ? 22.151 -0.959 36.412 1.00 60.56 186 ILE A C 1
ATOM 1479 O O . ILE A 1 186 ? 21.699 -0.010 37.049 1.00 60.56 186 ILE A O 1
ATOM 1483 N N . ASP A 1 187 ? 22.565 -2.074 37.014 1.00 68.06 187 ASP A N 1
ATOM 1484 C CA . ASP A 1 187 ? 22.737 -2.171 38.466 1.00 68.06 187 ASP A CA 1
ATOM 1485 C C . ASP A 1 187 ? 24.001 -1.401 38.873 1.00 68.06 187 ASP A C 1
ATOM 1487 O O . ASP A 1 187 ? 25.122 -1.869 38.687 1.00 68.06 187 ASP A O 1
ATOM 1491 N N . SER A 1 188 ? 23.817 -0.195 39.410 1.00 71.25 188 SER A N 1
ATOM 1492 C CA . SER A 1 188 ? 24.903 0.706 39.825 1.00 71.25 188 SER A CA 1
ATOM 1493 C C . SER A 1 188 ? 25.613 0.284 41.117 1.00 71.25 188 SER A C 1
ATOM 1495 O O . SER A 1 188 ? 26.465 1.023 41.615 1.00 71.25 188 SER A O 1
ATOM 1497 N N . ARG A 1 189 ? 25.265 -0.871 41.698 1.00 75.06 189 ARG A N 1
ATOM 1498 C CA . ARG A 1 189 ? 25.931 -1.382 42.898 1.00 75.06 189 ARG A CA 1
ATOM 1499 C C . ARG A 1 189 ? 27.360 -1.804 42.584 1.00 75.06 189 ARG A C 1
ATOM 1501 O O . ARG A 1 189 ? 27.638 -2.509 41.617 1.00 75.06 189 ARG A O 1
ATOM 1508 N N . THR A 1 190 ? 28.286 -1.408 43.447 1.00 71.94 190 THR A N 1
ATOM 1509 C CA . THR A 1 190 ? 29.673 -1.881 43.371 1.00 71.94 190 THR A CA 1
ATOM 1510 C C . THR A 1 190 ? 29.773 -3.325 43.866 1.00 71.94 190 THR A C 1
ATOM 1512 O O . THR A 1 190 ? 28.934 -3.786 44.636 1.00 71.94 190 THR A O 1
ATOM 1515 N N . ALA A 1 191 ? 30.811 -4.068 43.463 1.00 65.50 191 ALA A N 1
ATOM 1516 C CA . ALA A 1 191 ? 30.959 -5.498 43.786 1.00 65.50 191 ALA A CA 1
ATOM 1517 C C . ALA A 1 191 ? 30.872 -5.833 45.295 1.00 65.50 191 ALA A C 1
ATOM 1519 O O . ALA A 1 191 ? 30.544 -6.958 45.660 1.00 65.50 191 ALA A O 1
ATOM 1520 N N . ASN A 1 192 ? 31.121 -4.854 46.169 1.00 64.69 192 ASN A N 1
ATOM 1521 C CA . ASN A 1 192 ? 31.031 -4.989 47.625 1.00 64.69 192 ASN A CA 1
ATOM 1522 C C . ASN A 1 192 ? 29.596 -4.853 48.180 1.00 64.69 192 ASN A C 1
ATOM 1524 O O . ASN A 1 192 ? 29.368 -5.119 49.356 1.00 64.69 192 ASN A O 1
ATOM 1528 N N . GLU A 1 193 ? 28.641 -4.419 47.356 1.00 65.94 193 GLU A N 1
ATOM 1529 C CA . GLU A 1 193 ? 27.236 -4.157 47.706 1.00 65.94 193 GLU A CA 1
ATOM 1530 C C . GLU A 1 193 ? 26.290 -5.255 47.186 1.00 65.94 193 GLU A C 1
ATOM 1532 O O . GLU A 1 193 ? 25.071 -5.194 47.373 1.00 65.94 193 GLU A O 1
ATOM 1537 N N . ILE A 1 194 ? 26.853 -6.285 46.548 1.00 69.69 194 ILE A N 1
ATOM 1538 C CA . ILE A 1 194 ? 26.143 -7.496 46.143 1.00 69.69 194 ILE A CA 1
ATOM 1539 C C . ILE A 1 194 ? 26.118 -8.440 47.357 1.00 69.69 194 ILE A C 1
ATOM 1541 O O . ILE A 1 194 ? 27.184 -8.840 47.828 1.00 69.69 194 ILE A O 1
ATOM 1545 N N . PRO A 1 195 ? 24.942 -8.819 47.895 1.00 65.88 195 PRO A N 1
ATOM 1546 C CA . PRO A 1 195 ? 24.872 -9.738 49.023 1.00 65.88 195 PRO A CA 1
ATOM 1547 C C . PRO A 1 195 ? 25.408 -11.107 48.599 1.00 65.88 195 PRO A C 1
ATOM 1549 O O . PRO A 1 195 ? 24.766 -11.826 47.834 1.00 65.88 195 PRO A O 1
ATOM 1552 N N . VAL A 1 196 ? 26.589 -11.475 49.087 1.00 65.62 196 VAL A N 1
ATOM 1553 C CA . VAL A 1 196 ? 27.110 -12.835 48.948 1.00 65.62 196 VAL A CA 1
ATOM 1554 C C . VAL A 1 196 ? 26.433 -13.664 50.032 1.00 65.62 196 VAL A C 1
ATOM 1556 O O . VAL A 1 196 ? 26.695 -13.464 51.217 1.00 65.62 196 VAL A O 1
ATOM 1559 N N . GLY A 1 197 ? 25.507 -14.542 49.646 1.00 56.06 197 GLY A N 1
ATOM 1560 C CA . GLY A 1 197 ? 24.895 -15.482 50.580 1.00 56.06 197 GLY A CA 1
ATOM 1561 C C . GLY A 1 197 ? 25.979 -16.357 51.206 1.00 56.06 197 GLY A C 1
ATOM 1562 O O . GLY A 1 197 ? 26.570 -17.195 50.531 1.00 56.06 197 GLY A O 1
ATOM 1563 N N . THR A 1 198 ? 26.284 -16.143 52.484 1.00 49.88 198 THR A N 1
ATOM 1564 C CA . THR A 1 198 ? 27.040 -17.113 53.272 1.00 49.88 198 THR A CA 1
ATOM 1565 C C . THR A 1 198 ? 26.037 -18.128 53.792 1.00 49.88 198 THR A C 1
ATOM 1567 O O . THR A 1 198 ? 25.414 -17.903 54.831 1.00 49.88 198 THR A O 1
ATOM 1570 N N . ASP A 1 199 ? 25.856 -19.228 53.067 1.00 47.69 199 ASP A N 1
ATOM 1571 C CA . ASP A 1 199 ? 25.137 -20.388 53.585 1.00 47.69 199 ASP A CA 1
ATOM 1572 C C . ASP A 1 199 ? 25.989 -21.027 54.690 1.00 47.69 199 ASP A C 1
ATOM 1574 O O . ASP A 1 199 ? 26.796 -21.928 54.472 1.00 47.69 199 ASP A O 1
ATOM 1578 N N . SER A 1 200 ? 25.860 -20.494 55.901 1.00 47.72 200 SER A N 1
ATOM 1579 C CA . SER A 1 200 ? 26.178 -21.210 57.127 1.00 47.72 200 SER A CA 1
ATOM 1580 C C . SER A 1 200 ? 24.920 -21.965 57.543 1.00 47.72 200 SER A C 1
ATOM 1582 O O . SER A 1 200 ? 23.950 -21.350 57.998 1.00 47.72 200 SER A O 1
ATOM 1584 N N . ASP A 1 201 ? 24.953 -23.283 57.366 1.00 52.53 201 ASP A N 1
ATOM 1585 C CA . ASP A 1 201 ? 23.979 -24.235 57.893 1.00 52.53 201 ASP A CA 1
ATOM 1586 C C . ASP A 1 201 ? 23.569 -23.876 59.330 1.00 52.53 201 ASP A C 1
ATOM 1588 O O . ASP A 1 201 ? 24.370 -23.939 60.266 1.00 52.53 201 ASP A O 1
ATOM 1592 N N . SER A 1 202 ? 22.302 -23.508 59.515 1.00 49.75 202 SER A N 1
ATOM 1593 C CA . SER A 1 202 ? 21.670 -23.458 60.832 1.00 49.75 202 SER A CA 1
ATOM 1594 C C . SER A 1 202 ? 20.331 -24.185 60.771 1.00 49.75 202 SER A C 1
ATOM 1596 O O . SER A 1 202 ? 19.455 -23.892 59.960 1.00 49.75 202 SER A O 1
ATOM 1598 N N . GLU A 1 203 ? 20.244 -25.218 61.605 1.00 45.78 203 GLU A N 1
ATOM 1599 C CA . GLU A 1 203 ? 19.188 -26.219 61.672 1.00 45.78 203 GLU A CA 1
ATOM 1600 C C . GLU A 1 203 ? 17.786 -25.604 61.786 1.00 45.78 203 GLU A C 1
ATOM 1602 O O . GLU A 1 203 ? 17.435 -24.961 62.779 1.00 45.78 203 GLU A O 1
ATOM 1607 N N . ILE A 1 204 ? 16.930 -25.893 60.806 1.00 48.31 204 ILE A N 1
ATOM 1608 C CA . ILE A 1 204 ? 15.485 -25.708 60.939 1.00 48.31 204 ILE A CA 1
ATOM 1609 C C . ILE A 1 204 ? 14.948 -26.891 61.749 1.00 48.31 204 ILE A C 1
ATOM 1611 O O . ILE A 1 204 ? 14.758 -27.996 61.241 1.00 48.31 204 ILE A O 1
ATOM 1615 N N . SER A 1 205 ? 14.708 -26.653 63.040 1.00 46.34 205 SER A N 1
ATOM 1616 C CA . SER A 1 205 ? 13.941 -27.562 63.893 1.00 46.34 205 SER A CA 1
ATOM 1617 C C . SER A 1 205 ? 12.490 -27.616 63.418 1.00 46.34 205 SER A C 1
ATOM 1619 O O . SER A 1 205 ? 11.750 -26.635 63.487 1.00 46.34 205 SER A O 1
ATOM 1621 N N . ILE A 1 206 ? 12.086 -28.787 62.937 1.00 45.78 206 ILE A N 1
ATOM 1622 C CA . ILE A 1 206 ? 10.729 -29.085 62.488 1.00 45.78 206 ILE A CA 1
ATOM 1623 C C . ILE A 1 206 ? 9.867 -29.318 63.733 1.00 45.78 206 ILE A C 1
ATOM 1625 O O . ILE A 1 206 ? 10.042 -30.320 64.428 1.00 45.78 206 ILE A O 1
ATOM 1629 N N . HIS A 1 207 ? 8.928 -28.416 64.021 1.00 39.31 207 HIS A N 1
ATOM 1630 C CA . HIS A 1 207 ? 7.884 -28.670 65.012 1.00 39.31 207 HIS A CA 1
ATOM 1631 C C . HIS A 1 207 ? 6.574 -28.979 64.286 1.00 39.31 207 HIS A C 1
ATOM 1633 O O . HIS A 1 207 ? 5.947 -28.101 63.699 1.00 39.31 207 HIS A O 1
ATOM 1639 N N . ILE A 1 208 ? 6.206 -30.260 64.295 1.00 43.53 208 ILE A N 1
ATOM 1640 C CA . ILE A 1 208 ? 4.895 -30.742 63.865 1.00 43.53 208 ILE A CA 1
ATOM 1641 C C . ILE A 1 208 ? 3.966 -30.630 65.070 1.00 43.53 208 ILE A C 1
ATOM 1643 O O . ILE A 1 208 ? 4.258 -31.225 66.108 1.00 43.53 208 ILE A O 1
ATOM 1647 N N . ASN A 1 209 ? 2.861 -29.906 64.907 1.00 44.44 209 ASN A N 1
ATOM 1648 C CA . ASN A 1 209 ? 1.629 -30.121 65.658 1.00 44.44 209 ASN A CA 1
ATOM 1649 C C . ASN A 1 209 ? 0.428 -29.757 64.786 1.00 44.44 209 ASN A C 1
ATOM 1651 O O . ASN A 1 209 ? 0.420 -28.623 64.258 1.00 44.44 209 ASN A O 1
#

Radius of gyration: 29.16 Å; Cα contacts (8 Å, |Δi|>4): 143; chains: 1; bounding box: 63×51×95 Å

Organism: NCBI:txid1094989

Sequence (209 aa):
MTIECGHSFCYDCIYQWFSNKINCPTCRHDIENKPILNIHLKEICHKIIESIIENTSNGDGDSGGVDHLMNRKLECLKTYNLDVKNKSIFGDLFNNTVTTLIDCSDGVARCGNCHWEVHGSICSHCGTRFRRSTRNINGESEEDEDEEEDEDEDDDDDDEDAFEDVVAGFRQSVEINEYDSDDSFIDSRTANEIPVGTDSDSEISIHIN